Protein AF-A0A2V9TKS1-F1 (afdb_monomer)

Solvent-accessible surface area (backbone atoms only — not comparable to full-atom values): 13344 Å² total; per-residue (Å²): 143,70,70,65,65,57,52,55,52,49,52,54,48,50,51,53,54,46,52,53,52,52,53,50,49,53,52,49,53,52,47,47,39,69,74,68,68,48,88,55,58,59,69,59,54,52,50,53,53,52,50,49,52,51,51,54,52,48,54,57,55,45,60,75,77,49,88,62,62,66,61,51,52,51,52,51,53,54,51,51,49,52,50,49,50,52,51,26,47,59,56,8,45,89,72,22,85,57,64,67,52,55,52,51,51,18,38,51,33,11,64,79,40,61,61,70,49,3,51,52,45,26,51,50,47,44,49,51,50,46,46,51,48,49,38,37,71,73,60,78,39,91,66,57,41,89,70,83,70,54,72,68,56,49,51,50,53,51,53,52,48,46,53,49,29,50,50,42,17,49,53,36,21,50,50,39,50,50,51,55,52,51,54,53,49,52,52,52,51,51,51,52,50,52,51,50,51,53,51,53,51,51,49,55,43,66,38,83,62,60,44,76,42,61,47,100,85,42,24,25,71,45,62,22,59,33,27,28,66,75,68,75,44,55,62,82,77,45,54,68,36,53,58,92,78,114

Structure (mmCIF, N/CA/C/O backbone):
data_AF-A0A2V9TKS1-F1
#
_entry.id   AF-A0A2V9TKS1-F1
#
loop_
_atom_site.group_PDB
_atom_site.id
_atom_site.type_symbol
_atom_site.label_atom_id
_atom_site.label_alt_id
_atom_site.label_comp_id
_atom_site.label_asym_id
_atom_site.label_entity_id
_atom_site.label_seq_id
_atom_site.pdbx_PDB_ins_code
_atom_site.Cartn_x
_atom_site.Cartn_y
_atom_site.Cartn_z
_atom_site.occupancy
_atom_site.B_iso_or_equiv
_atom_site.auth_seq_id
_atom_site.auth_comp_id
_atom_site.auth_asym_id
_atom_site.auth_atom_id
_atom_site.pdbx_PDB_model_num
ATOM 1 N N . MET A 1 1 ? -11.713 -9.437 21.084 1.00 36.88 1 MET A N 1
ATOM 2 C CA . MET A 1 1 ? -12.322 -9.886 19.811 1.00 36.88 1 MET A CA 1
ATOM 3 C C . MET A 1 1 ? -12.782 -8.738 18.882 1.00 36.88 1 MET A C 1
ATOM 5 O O . MET A 1 1 ? -13.725 -8.915 18.132 1.00 36.88 1 MET A O 1
ATOM 9 N N . HIS A 1 2 ? -12.132 -7.558 18.874 1.00 36.22 2 HIS A N 1
ATOM 10 C CA . HIS A 1 2 ? -12.558 -6.398 18.048 1.00 36.22 2 HIS A CA 1
ATOM 11 C C . HIS A 1 2 ? -11.430 -5.733 17.227 1.00 36.22 2 HIS A C 1
ATOM 13 O O . HIS A 1 2 ? -11.683 -4.731 16.572 1.00 36.22 2 HIS A O 1
ATOM 19 N N . SER A 1 3 ? -10.194 -6.262 17.214 1.00 47.53 3 SER A N 1
ATOM 20 C CA . SER A 1 3 ? -9.155 -5.742 16.299 1.00 47.53 3 SER A CA 1
ATOM 21 C C . SER A 1 3 ? -9.319 -6.249 14.859 1.00 47.53 3 SER A C 1
ATOM 23 O O . SER A 1 3 ? -8.863 -5.590 13.934 1.00 47.53 3 SER A O 1
ATOM 25 N N . MET A 1 4 ? -10.034 -7.362 14.653 1.00 41.62 4 MET A N 1
ATOM 26 C CA . MET A 1 4 ? -10.207 -7.981 13.331 1.00 41.62 4 MET A CA 1
ATOM 27 C C . MET A 1 4 ? -11.082 -7.174 12.361 1.00 41.62 4 MET A C 1
ATOM 29 O O . MET A 1 4 ? -10.894 -7.261 11.150 1.00 41.62 4 MET A O 1
ATOM 33 N N . PHE A 1 5 ? -12.027 -6.371 12.868 1.00 42.25 5 PHE A N 1
ATOM 34 C CA . PHE A 1 5 ? -12.915 -5.578 12.010 1.00 42.25 5 PHE A CA 1
ATOM 35 C C . PHE A 1 5 ? -12.160 -4.445 11.296 1.00 42.25 5 PHE A C 1
ATOM 37 O O . PHE A 1 5 ? -12.414 -4.175 10.125 1.00 42.25 5 PHE A O 1
ATOM 44 N N . ASN A 1 6 ? -11.164 -3.848 11.962 1.00 63.91 6 ASN A N 1
ATOM 45 C CA . ASN A 1 6 ? -10.329 -2.813 11.353 1.00 63.91 6 ASN A CA 1
ATOM 46 C C . ASN A 1 6 ? -9.389 -3.390 10.287 1.00 63.91 6 ASN A C 1
ATOM 48 O O . ASN A 1 6 ? -9.239 -2.778 9.236 1.00 63.91 6 ASN A O 1
ATOM 52 N N . GLU A 1 7 ? -8.792 -4.564 10.511 1.00 63.38 7 GLU A N 1
ATOM 53 C CA . GLU A 1 7 ? -7.852 -5.168 9.552 1.00 63.38 7 GLU A CA 1
ATOM 54 C C . GLU A 1 7 ? -8.535 -5.548 8.234 1.00 63.38 7 GLU A C 1
ATOM 56 O O . GLU A 1 7 ? -8.040 -5.191 7.166 1.00 63.38 7 GLU A O 1
ATOM 61 N N . ARG A 1 8 ? -9.718 -6.174 8.280 1.00 67.00 8 ARG A N 1
ATOM 62 C CA . ARG A 1 8 ? -10.479 -6.506 7.061 1.00 67.00 8 ARG A CA 1
ATOM 63 C C . ARG A 1 8 ? -10.929 -5.266 6.291 1.00 67.00 8 ARG A C 1
ATOM 65 O O . ARG A 1 8 ? -10.854 -5.253 5.063 1.00 67.00 8 ARG A O 1
ATOM 72 N N . LEU A 1 9 ? -11.363 -4.217 6.993 1.00 72.44 9 LEU A N 1
ATOM 73 C CA . LEU A 1 9 ? -11.766 -2.960 6.361 1.00 72.44 9 LEU A CA 1
ATOM 74 C C . LEU A 1 9 ? -10.571 -2.260 5.696 1.00 72.44 9 LEU A C 1
ATOM 76 O O . LEU A 1 9 ? -10.692 -1.783 4.568 1.00 72.44 9 LEU A O 1
ATOM 80 N N . TRP A 1 10 ? -9.410 -2.254 6.357 1.00 71.75 10 TRP A N 1
ATOM 81 C CA . TRP A 1 10 ? -8.165 -1.720 5.801 1.00 71.75 10 TRP A CA 1
ATOM 82 C C . TRP A 1 10 ? -7.688 -2.507 4.583 1.00 71.75 10 TRP A C 1
ATOM 84 O O . TRP A 1 10 ? -7.323 -1.899 3.579 1.00 71.75 10 TRP A O 1
ATOM 94 N N . LEU A 1 11 ? -7.741 -3.839 4.629 1.00 71.44 11 LEU A N 1
ATOM 95 C CA . LEU A 1 11 ? -7.401 -4.692 3.489 1.00 71.44 11 LEU A CA 1
ATOM 96 C C . LEU A 1 11 ? -8.349 -4.450 2.308 1.00 71.44 11 LEU A C 1
ATOM 98 O O . LEU A 1 11 ? -7.891 -4.266 1.181 1.00 71.44 11 LEU A O 1
ATOM 102 N N . ALA A 1 12 ? -9.656 -4.344 2.556 1.00 74.31 12 ALA A N 1
ATOM 103 C CA . ALA A 1 12 ? -10.628 -4.009 1.517 1.00 74.31 12 ALA A CA 1
ATOM 104 C C . ALA A 1 12 ? -10.393 -2.606 0.925 1.00 74.31 12 ALA A C 1
ATOM 106 O O . ALA A 1 12 ? -10.513 -2.412 -0.288 1.00 74.31 12 ALA A O 1
ATOM 107 N N . TRP A 1 13 ? -10.033 -1.622 1.755 1.00 80.88 13 TRP A N 1
ATOM 108 C CA . TRP A 1 13 ? -9.699 -0.273 1.292 1.00 80.88 13 TRP A CA 1
ATOM 109 C C . TRP A 1 13 ? -8.416 -0.260 0.453 1.00 80.88 13 TRP A C 1
ATOM 111 O O . TRP A 1 13 ? -8.385 0.352 -0.614 1.00 80.88 13 TRP A O 1
ATOM 121 N N . LEU A 1 14 ? -7.391 -1.007 0.872 1.00 78.50 14 LEU A N 1
ATOM 122 C CA . LEU A 1 14 ? -6.149 -1.185 0.119 1.00 78.50 14 LEU A CA 1
ATOM 123 C C . LEU A 1 14 ? -6.386 -1.824 -1.248 1.00 78.50 14 LEU A C 1
ATOM 125 O O . LEU A 1 14 ? -5.780 -1.391 -2.225 1.00 78.50 14 LEU A O 1
ATOM 129 N N . VAL A 1 15 ? -7.280 -2.808 -1.343 1.00 80.00 15 VAL A N 1
ATOM 130 C CA . VAL A 1 15 ? -7.651 -3.422 -2.627 1.00 80.00 15 VAL A CA 1
ATOM 131 C C . VAL A 1 15 ? -8.314 -2.397 -3.548 1.00 80.00 15 VAL A C 1
ATOM 133 O O . VAL A 1 15 ? -7.945 -2.305 -4.717 1.00 80.00 15 VAL A O 1
ATOM 136 N N . LYS A 1 16 ? -9.234 -1.570 -3.032 1.00 83.62 16 LYS A N 1
ATOM 137 C CA . LYS A 1 16 ? -9.859 -0.491 -3.821 1.00 83.62 16 LYS A CA 1
ATOM 138 C C . LYS A 1 16 ? -8.827 0.525 -4.307 1.00 83.62 16 LYS A C 1
ATOM 140 O O . LYS A 1 16 ? -8.790 0.830 -5.497 1.00 83.62 16 LYS A O 1
ATOM 145 N N . ALA A 1 17 ? -7.971 1.008 -3.407 1.00 83.00 17 ALA A N 1
ATOM 146 C CA . ALA A 1 17 ? -6.899 1.939 -3.747 1.00 83.00 17 ALA A CA 1
ATOM 147 C C . ALA A 1 17 ? -5.951 1.337 -4.796 1.00 83.00 17 ALA A C 1
ATOM 149 O O . ALA A 1 17 ? -5.606 2.001 -5.770 1.00 83.00 17 ALA A O 1
ATOM 150 N N . ARG A 1 18 ? -5.596 0.055 -4.653 1.00 83.94 18 ARG A N 1
ATOM 151 C CA . ARG A 1 18 ? -4.763 -0.677 -5.612 1.00 83.94 18 ARG A CA 1
ATOM 152 C C . ARG A 1 18 ? -5.404 -0.749 -6.987 1.00 83.94 18 ARG A C 1
ATOM 154 O O . ARG A 1 18 ? -4.732 -0.441 -7.959 1.00 83.94 18 ARG A O 1
ATOM 161 N N . ILE A 1 19 ? -6.686 -1.104 -7.078 1.00 86.19 19 ILE A N 1
ATOM 162 C CA . ILE A 1 19 ? -7.389 -1.162 -8.366 1.00 86.19 19 ILE A CA 1
ATOM 163 C C . ILE A 1 19 ? -7.349 0.202 -9.054 1.00 86.19 19 ILE A C 1
ATOM 165 O O . ILE A 1 19 ? -7.024 0.264 -10.233 1.00 86.19 19 ILE A O 1
ATOM 169 N N . ILE A 1 20 ? -7.607 1.287 -8.318 1.00 88.94 20 ILE A N 1
ATOM 170 C CA . ILE A 1 20 ? -7.555 2.651 -8.861 1.00 88.94 20 ILE A CA 1
ATOM 171 C C . ILE A 1 20 ? -6.152 2.977 -9.384 1.00 88.94 20 ILE A C 1
ATOM 173 O O . ILE A 1 20 ? -6.021 3.432 -10.517 1.00 88.94 20 ILE A O 1
ATOM 177 N N . ILE A 1 21 ? -5.111 2.709 -8.589 1.00 87.44 21 ILE A N 1
ATOM 178 C CA . ILE A 1 21 ? -3.718 2.982 -8.967 1.00 87.44 21 ILE A CA 1
ATOM 179 C C . ILE A 1 21 ? -3.319 2.166 -10.196 1.00 87.44 21 ILE A C 1
ATOM 181 O O . ILE A 1 21 ? -2.757 2.731 -11.127 1.00 87.44 21 ILE A O 1
ATOM 185 N N . LEU A 1 22 ? -3.643 0.871 -10.238 1.00 87.25 22 LEU A N 1
ATOM 186 C CA . LEU A 1 22 ? -3.341 0.009 -11.382 1.00 87.25 22 LEU A CA 1
ATOM 187 C C . LEU A 1 22 ? -4.068 0.456 -12.647 1.00 87.25 22 LEU A C 1
ATOM 189 O O . LEU A 1 22 ? -3.456 0.489 -13.711 1.00 87.25 22 LEU A O 1
ATOM 193 N N . THR A 1 23 ? -5.338 0.853 -12.540 1.00 89.06 23 THR A N 1
ATOM 194 C CA . THR A 1 23 ? -6.117 1.317 -13.696 1.00 89.06 23 THR A CA 1
ATOM 195 C C . THR A 1 23 ? -5.555 2.634 -14.216 1.00 89.06 23 THR A C 1
ATOM 197 O O . THR A 1 23 ? -5.412 2.823 -15.423 1.00 89.06 23 THR A O 1
ATOM 200 N N . PHE A 1 24 ? -5.212 3.543 -13.303 1.00 89.81 24 PHE A N 1
ATOM 201 C CA . PHE A 1 24 ? -4.615 4.828 -13.637 1.00 89.81 24 PHE A CA 1
ATOM 202 C C . PHE A 1 24 ? -3.249 4.656 -14.306 1.00 89.81 24 PHE A C 1
ATOM 204 O O . PHE A 1 24 ? -2.989 5.252 -15.348 1.00 89.81 24 PHE A O 1
ATOM 211 N N . LEU A 1 25 ? -2.414 3.782 -13.747 1.00 86.75 25 LEU A N 1
ATOM 212 C CA . LEU A 1 25 ? -1.092 3.450 -14.263 1.00 86.75 25 LEU A CA 1
ATOM 213 C C . LEU A 1 25 ? -1.171 2.798 -15.644 1.00 86.75 25 LEU A C 1
ATOM 215 O O . LEU A 1 25 ? -0.452 3.204 -16.552 1.00 86.75 25 LEU A O 1
ATOM 219 N N . LEU A 1 26 ? -2.092 1.848 -15.830 1.00 88.00 26 LEU A N 1
ATOM 220 C CA . LEU A 1 26 ? -2.377 1.242 -17.129 1.00 88.00 26 LEU A CA 1
ATOM 221 C C . LEU A 1 26 ? -2.777 2.310 -18.156 1.00 88.00 26 LEU A C 1
ATOM 223 O O . LEU A 1 26 ? -2.264 2.308 -19.271 1.00 88.00 26 LEU A O 1
ATOM 227 N N . GLY A 1 27 ? -3.673 3.227 -17.782 1.00 87.81 27 GLY A N 1
ATOM 228 C CA . GLY A 1 27 ? -4.140 4.298 -18.662 1.00 87.81 27 GLY A CA 1
ATOM 229 C C . GLY A 1 27 ? -3.029 5.266 -19.070 1.00 87.81 27 GLY A C 1
ATOM 230 O O . GLY A 1 27 ? -2.876 5.547 -20.259 1.00 87.81 27 GLY A O 1
ATOM 231 N N . ILE A 1 28 ? -2.239 5.745 -18.105 1.00 87.06 28 ILE A N 1
ATOM 232 C CA . ILE A 1 28 ? -1.147 6.694 -18.356 1.00 87.06 28 ILE A CA 1
ATOM 233 C C . ILE A 1 28 ? -0.037 6.067 -19.190 1.00 87.06 28 ILE A C 1
ATOM 235 O O . ILE A 1 28 ? 0.352 6.653 -20.195 1.00 87.06 28 ILE A O 1
ATOM 239 N N . GLU A 1 29 ? 0.450 4.882 -18.827 1.00 84.38 29 GLU A N 1
ATOM 240 C CA . GLU A 1 29 ? 1.551 4.245 -19.558 1.00 84.38 29 GLU A CA 1
ATOM 241 C C . GLU A 1 29 ? 1.141 3.883 -20.987 1.00 84.38 29 GLU A C 1
ATOM 243 O O . GLU A 1 29 ? 1.910 4.082 -21.926 1.00 84.38 29 GLU A O 1
ATOM 248 N N . LEU A 1 30 ? -0.102 3.432 -21.201 1.00 85.06 30 LEU A N 1
ATOM 249 C CA . LEU A 1 30 ? -0.612 3.219 -22.556 1.00 85.06 30 LEU A CA 1
ATOM 250 C C . LEU A 1 30 ? -0.739 4.534 -23.332 1.00 85.06 30 LEU A C 1
ATOM 252 O O . LEU A 1 30 ? -0.434 4.555 -24.524 1.00 85.06 30 LEU A O 1
ATOM 256 N N . ALA A 1 31 ? -1.158 5.627 -22.691 1.00 85.56 31 ALA A N 1
ATOM 257 C CA . ALA A 1 31 ? -1.203 6.937 -23.335 1.00 85.56 31 ALA A CA 1
ATOM 258 C C . ALA A 1 31 ? 0.203 7.414 -23.732 1.00 85.56 31 ALA A C 1
ATOM 260 O O . ALA A 1 31 ? 0.405 7.810 -24.879 1.00 85.56 31 ALA A O 1
ATOM 261 N N . ILE A 1 32 ? 1.187 7.298 -22.835 1.00 82.62 32 ILE A N 1
ATOM 262 C CA . ILE A 1 32 ? 2.592 7.646 -23.099 1.00 82.62 32 ILE A CA 1
ATOM 263 C C . ILE A 1 32 ? 3.160 6.773 -24.223 1.00 82.62 32 ILE A C 1
ATOM 265 O O . ILE A 1 32 ? 3.747 7.296 -25.169 1.00 82.62 32 ILE A O 1
ATOM 269 N N . ALA A 1 33 ? 2.933 5.459 -24.186 1.00 79.62 33 ALA A N 1
ATOM 270 C CA . ALA A 1 33 ? 3.401 4.546 -25.227 1.00 79.62 33 ALA A CA 1
ATOM 271 C C . ALA A 1 33 ? 2.836 4.900 -26.614 1.00 79.62 33 ALA A C 1
ATOM 273 O O . ALA A 1 33 ? 3.531 4.763 -27.621 1.00 79.62 33 ALA A O 1
ATOM 274 N N . ARG A 1 34 ? 1.587 5.385 -26.680 1.00 81.50 34 ARG A N 1
ATOM 275 C CA . ARG A 1 34 ? 0.948 5.827 -27.930 1.00 81.50 34 ARG A CA 1
ATOM 276 C C . ARG A 1 34 ? 1.438 7.197 -28.399 1.00 81.50 34 ARG A C 1
ATOM 278 O O . ARG A 1 34 ? 1.587 7.383 -29.602 1.00 81.50 34 ARG A O 1
ATOM 285 N N . LEU A 1 35 ? 1.657 8.136 -27.479 1.00 80.56 35 LEU A N 1
ATOM 286 C CA . LEU A 1 35 ? 2.026 9.521 -27.791 1.00 80.56 35 LEU A CA 1
ATOM 287 C C . LEU A 1 35 ? 3.518 9.682 -28.113 1.00 80.56 35 LEU A C 1
ATOM 289 O O . LEU A 1 35 ? 3.865 10.470 -28.988 1.00 80.56 35 LEU A O 1
ATOM 293 N N . THR A 1 36 ? 4.389 8.929 -27.441 1.00 71.00 36 THR A N 1
ATOM 294 C CA . THR A 1 36 ? 5.850 9.109 -27.509 1.00 71.00 36 THR A CA 1
ATOM 295 C C . THR A 1 36 ? 6.546 8.064 -28.396 1.00 71.00 36 THR A C 1
ATOM 297 O O . THR A 1 36 ? 7.764 8.089 -28.514 1.00 71.00 36 THR A O 1
ATOM 300 N N . LEU A 1 37 ? 5.807 7.128 -29.020 1.00 65.56 37 LEU A N 1
ATOM 301 C CA . LEU A 1 37 ? 6.368 5.967 -29.746 1.00 65.56 37 LEU A CA 1
ATOM 302 C C . LEU A 1 37 ? 7.463 5.238 -28.934 1.00 65.56 37 LEU A C 1
ATOM 304 O O . LEU A 1 37 ? 8.467 4.771 -29.471 1.00 65.56 37 LEU A O 1
ATOM 308 N N . SER A 1 38 ? 7.273 5.151 -27.616 1.00 64.56 38 SER A N 1
ATOM 309 C CA . SER A 1 38 ? 8.213 4.463 -26.731 1.00 64.56 38 SER A CA 1
ATOM 310 C C . SER A 1 38 ? 8.302 2.975 -27.109 1.00 64.56 38 SER A C 1
ATOM 312 O O . SER A 1 38 ? 7.262 2.374 -27.410 1.00 64.56 38 SER A O 1
ATOM 314 N N . PRO A 1 39 ? 9.493 2.340 -27.063 1.00 67.44 39 PRO A N 1
ATOM 315 C CA . PRO A 1 39 ? 9.680 0.910 -27.321 1.00 67.44 39 PRO A CA 1
ATOM 316 C C . PRO A 1 39 ? 9.139 0.026 -26.179 1.00 67.44 39 PRO A C 1
ATOM 318 O O . PRO A 1 39 ? 9.718 -1.005 -25.840 1.00 67.44 39 PRO A O 1
ATOM 321 N N . LEU A 1 40 ? 8.012 0.412 -25.575 1.00 75.25 40 LEU A N 1
ATOM 322 C CA . LEU A 1 40 ? 7.345 -0.350 -24.535 1.00 75.25 40 LEU A CA 1
ATOM 323 C C . LEU A 1 40 ? 6.788 -1.651 -25.138 1.00 75.25 40 LEU A C 1
ATOM 325 O O . LEU A 1 40 ? 5.950 -1.601 -26.048 1.00 75.25 40 LEU A O 1
ATOM 329 N N . PRO A 1 41 ? 7.147 -2.834 -24.613 1.00 81.69 41 PRO A N 1
ATOM 330 C CA . PRO A 1 41 ? 6.513 -4.079 -25.018 1.00 81.69 41 PRO A CA 1
ATOM 331 C C . PRO A 1 41 ? 5.099 -4.157 -24.415 1.00 81.69 41 PRO A C 1
ATOM 333 O O . PRO A 1 41 ? 4.861 -4.803 -23.392 1.00 81.69 41 PRO A O 1
ATOM 336 N N . VAL A 1 42 ? 4.133 -3.509 -25.080 1.00 82.44 42 VAL A N 1
ATOM 337 C CA . VAL A 1 42 ? 2.738 -3.328 -24.626 1.00 82.44 42 VAL A CA 1
ATOM 338 C C . VAL A 1 42 ? 2.094 -4.642 -24.172 1.00 82.44 42 VAL A C 1
ATOM 340 O O . VAL A 1 42 ? 1.392 -4.676 -23.164 1.00 82.44 42 VAL A O 1
ATOM 343 N N . ARG A 1 43 ? 2.362 -5.751 -24.875 1.00 85.44 43 ARG A N 1
ATOM 344 C CA . ARG A 1 43 ? 1.827 -7.073 -24.513 1.00 85.44 43 ARG A CA 1
ATOM 345 C C . ARG A 1 43 ? 2.347 -7.558 -23.157 1.00 85.44 43 ARG A C 1
ATOM 347 O O . ARG A 1 43 ? 1.554 -8.068 -22.369 1.00 85.44 43 ARG A O 1
ATOM 354 N N . LEU A 1 44 ? 3.645 -7.405 -22.888 1.00 84.94 44 LEU A N 1
ATOM 355 C CA . LEU A 1 44 ? 4.239 -7.788 -21.603 1.00 84.94 44 LEU A CA 1
ATOM 356 C C . LEU A 1 44 ? 3.700 -6.898 -20.487 1.00 84.94 44 LEU A C 1
ATOM 358 O O . LEU A 1 44 ? 3.273 -7.415 -19.462 1.00 84.94 44 LEU A O 1
ATOM 362 N N . PHE A 1 45 ? 3.622 -5.588 -20.723 1.00 86.25 45 PHE A N 1
ATOM 363 C CA . PHE A 1 45 ? 3.079 -4.642 -19.752 1.00 86.25 45 PHE A CA 1
ATOM 364 C C . PHE A 1 45 ? 1.624 -4.961 -19.372 1.00 86.25 45 PHE A C 1
ATOM 366 O O . PHE A 1 45 ? 1.324 -5.138 -18.192 1.00 86.25 45 PHE A O 1
ATOM 373 N N . ILE A 1 46 ? 0.731 -5.130 -20.356 1.00 87.44 46 ILE A N 1
ATOM 374 C CA . ILE A 1 46 ? -0.674 -5.492 -20.101 1.00 87.44 46 ILE A CA 1
ATOM 375 C C . ILE A 1 46 ? -0.763 -6.832 -19.361 1.00 87.44 46 ILE A C 1
ATOM 377 O O . ILE A 1 46 ? -1.537 -6.953 -18.415 1.00 87.44 46 ILE A O 1
ATOM 381 N N . THR A 1 47 ? 0.045 -7.825 -19.748 1.00 88.75 47 THR A N 1
ATOM 382 C CA . THR A 1 47 ? 0.051 -9.138 -19.081 1.00 88.75 47 THR A CA 1
ATOM 383 C C . THR A 1 47 ? 0.485 -9.018 -17.619 1.00 88.75 47 THR A C 1
ATOM 385 O O . THR A 1 47 ? -0.170 -9.592 -16.752 1.00 88.75 47 THR A O 1
ATOM 388 N N . SER A 1 48 ? 1.522 -8.229 -17.322 1.00 87.50 48 SER A N 1
ATOM 389 C CA . SER A 1 48 ? 1.979 -7.969 -15.950 1.00 87.50 48 SER A CA 1
ATOM 390 C C . SER A 1 48 ? 0.909 -7.272 -15.107 1.00 87.50 48 SER A C 1
ATOM 392 O O . SER A 1 48 ? 0.684 -7.666 -13.964 1.00 87.50 48 SER A O 1
ATOM 394 N N . ILE A 1 49 ? 0.197 -6.289 -15.668 1.00 89.12 49 ILE A N 1
ATOM 395 C CA . ILE A 1 49 ? -0.900 -5.601 -14.970 1.00 89.12 49 ILE A CA 1
ATOM 396 C C . ILE A 1 49 ? -2.091 -6.539 -14.730 1.00 89.12 49 ILE A C 1
ATOM 398 O O . ILE A 1 49 ? -2.630 -6.574 -13.624 1.00 89.12 49 ILE A O 1
ATOM 402 N N . LEU A 1 50 ? -2.485 -7.345 -15.721 1.00 90.19 50 LEU A N 1
ATOM 403 C CA . LEU A 1 50 ? -3.546 -8.348 -15.558 1.00 90.19 50 LEU A CA 1
ATOM 404 C C . LEU A 1 50 ? -3.190 -9.383 -14.489 1.00 90.19 50 LEU A C 1
ATOM 406 O O . LEU A 1 50 ? -4.030 -9.739 -13.665 1.00 90.19 50 LEU A O 1
ATOM 410 N N . LEU A 1 51 ? -1.937 -9.830 -14.471 1.00 91.50 51 LEU A N 1
ATOM 411 C CA . LEU A 1 51 ? -1.420 -10.741 -13.458 1.00 91.50 51 LEU A CA 1
ATOM 412 C C . LEU A 1 51 ? -1.417 -10.081 -12.069 1.00 91.50 51 LEU A C 1
ATOM 414 O O . LEU A 1 51 ? -1.767 -10.732 -1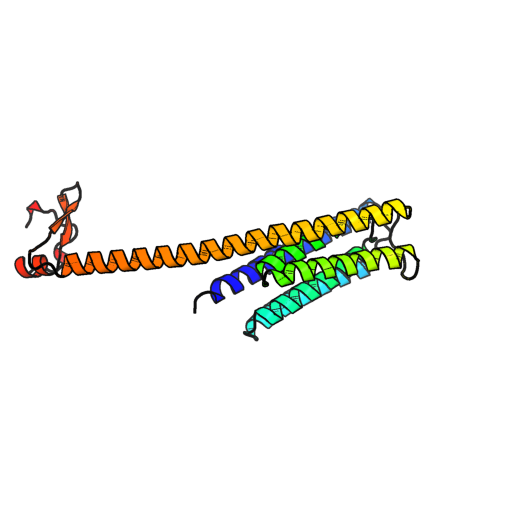1.085 1.00 91.50 51 LEU A O 1
ATOM 418 N N . TRP A 1 52 ? -1.142 -8.778 -11.976 1.00 91.38 52 TRP A N 1
ATOM 419 C CA . TRP A 1 52 ? -1.262 -8.036 -10.720 1.00 91.38 52 TRP A CA 1
ATOM 420 C C . TRP A 1 52 ? -2.710 -7.955 -10.219 1.00 91.38 52 TRP A C 1
ATOM 422 O O . TRP A 1 52 ? -2.961 -8.198 -9.035 1.00 91.38 52 TRP A O 1
ATOM 432 N N . TYR A 1 53 ? -3.683 -7.715 -11.103 1.00 89.19 53 TYR A N 1
ATOM 433 C CA . TYR A 1 53 ? -5.103 -7.813 -10.745 1.00 89.19 53 TYR A CA 1
ATOM 434 C C . TYR A 1 53 ? -5.498 -9.224 -10.305 1.00 89.19 53 TYR A C 1
ATOM 436 O O . TYR A 1 53 ? -6.234 -9.371 -9.328 1.00 89.19 53 TYR A O 1
ATOM 444 N N . ALA A 1 54 ? -4.997 -10.257 -10.987 1.00 89.75 54 ALA A N 1
ATOM 445 C CA . ALA A 1 54 ? -5.269 -11.646 -10.634 1.00 89.75 54 ALA A CA 1
ATOM 446 C C . ALA A 1 54 ? -4.752 -11.978 -9.226 1.00 89.75 54 ALA A C 1
ATOM 448 O O . ALA A 1 54 ? -5.498 -12.539 -8.425 1.00 89.75 54 ALA A O 1
ATOM 449 N N . PHE A 1 55 ? -3.528 -11.560 -8.882 1.00 89.75 55 PHE A N 1
ATOM 450 C CA . PHE A 1 55 ? -3.004 -11.711 -7.522 1.00 89.75 55 PHE A CA 1
ATOM 451 C C . PHE A 1 55 ? -3.807 -10.909 -6.497 1.00 89.75 55 PHE A C 1
ATOM 453 O O . PHE A 1 55 ? -4.109 -11.426 -5.423 1.00 89.75 55 PHE A O 1
ATOM 460 N N . ALA A 1 56 ? -4.208 -9.677 -6.819 1.00 86.25 56 ALA A N 1
ATOM 461 C CA . ALA A 1 56 ? -5.045 -8.880 -5.926 1.00 86.25 56 ALA A CA 1
ATOM 462 C C . ALA A 1 56 ? -6.383 -9.580 -5.623 1.00 86.25 56 ALA A C 1
ATOM 464 O O . ALA A 1 56 ? -6.784 -9.657 -4.461 1.00 86.25 56 ALA A O 1
ATOM 465 N N . LEU A 1 57 ? -7.042 -10.141 -6.643 1.00 86.56 57 LEU A N 1
ATOM 466 C CA . LEU A 1 57 ? -8.273 -10.913 -6.471 1.00 86.56 57 LEU A CA 1
ATOM 467 C C . LEU A 1 57 ? -8.024 -12.204 -5.679 1.00 86.56 57 LEU A C 1
ATOM 469 O O . LEU A 1 57 ? -8.797 -12.528 -4.780 1.00 86.56 57 LEU A O 1
ATOM 473 N N . PHE A 1 58 ? -6.929 -12.907 -5.968 1.00 87.88 58 PHE A N 1
ATOM 474 C CA . PHE A 1 58 ? -6.532 -14.111 -5.244 1.00 87.88 58 PHE A CA 1
ATOM 475 C C . PHE A 1 58 ? -6.384 -13.850 -3.740 1.00 87.88 58 PHE A C 1
ATOM 477 O O . PHE A 1 58 ? -6.946 -14.600 -2.946 1.00 87.88 58 PHE A O 1
ATOM 484 N N . TYR A 1 59 ? -5.722 -12.762 -3.330 1.00 83.44 59 TYR A N 1
ATOM 485 C CA . TYR A 1 59 ? -5.592 -12.412 -1.909 1.00 83.44 59 TYR A CA 1
ATOM 486 C C . TYR A 1 59 ? -6.931 -12.059 -1.248 1.00 83.44 59 TYR A C 1
ATOM 488 O O . TYR A 1 59 ? -7.143 -12.404 -0.087 1.00 83.44 59 TYR A O 1
ATOM 496 N N . VAL A 1 60 ? -7.864 -11.433 -1.975 1.00 82.25 60 VAL A N 1
ATOM 497 C CA . VAL A 1 60 ? -9.227 -11.175 -1.468 1.00 82.25 60 VAL A CA 1
ATOM 498 C C . VAL A 1 60 ? -9.983 -12.474 -1.219 1.00 82.25 60 VAL A C 1
ATOM 500 O O . VAL A 1 60 ? -10.634 -12.624 -0.188 1.00 82.25 60 VAL A O 1
ATOM 503 N N . VAL A 1 61 ? -9.887 -13.426 -2.146 1.00 84.25 61 VAL A N 1
ATOM 504 C CA . VAL A 1 61 ? -10.498 -14.747 -1.978 1.00 84.25 61 VAL A CA 1
ATOM 505 C C . VAL A 1 61 ? -9.831 -15.486 -0.817 1.00 84.25 61 VAL A C 1
ATOM 507 O O . VAL A 1 61 ? -10.524 -16.042 0.030 1.00 84.25 61 VAL A O 1
ATOM 510 N N . LEU A 1 62 ? -8.501 -15.426 -0.715 1.00 82.69 62 LEU A N 1
ATOM 511 C CA . LEU A 1 62 ? -7.733 -16.069 0.353 1.00 82.69 62 LEU A CA 1
ATOM 512 C C . LEU A 1 62 ? -8.122 -15.557 1.750 1.00 82.69 62 LEU A C 1
ATOM 514 O O . LEU A 1 62 ? -8.227 -16.359 2.679 1.00 82.69 62 LEU A O 1
ATOM 518 N N . LEU A 1 63 ? -8.431 -14.260 1.884 1.00 76.50 63 LEU A N 1
ATOM 519 C CA . LEU A 1 63 ? -8.962 -13.663 3.119 1.00 76.50 63 LEU A CA 1
ATOM 520 C C . LEU A 1 63 ? -10.292 -14.283 3.570 1.00 76.50 63 LEU A C 1
ATOM 522 O O . LEU A 1 63 ? -10.616 -14.244 4.758 1.00 76.50 63 LEU A O 1
ATOM 526 N N . SER A 1 64 ? -11.069 -14.849 2.643 1.00 79.25 64 SER A N 1
ATOM 527 C CA . SER A 1 64 ? -12.320 -15.537 2.967 1.00 79.25 64 SER A CA 1
ATOM 528 C C . SER A 1 64 ? -12.103 -16.951 3.510 1.00 79.25 64 SER A C 1
ATOM 530 O O . SER A 1 64 ? -13.010 -17.482 4.147 1.00 79.25 64 SER A O 1
ATOM 532 N N . PHE A 1 65 ? -10.942 -17.565 3.258 1.00 78.62 65 PHE A N 1
ATOM 533 C CA . PHE A 1 65 ? -10.674 -18.969 3.595 1.00 78.62 65 PHE A CA 1
ATOM 534 C C . PHE A 1 65 ? -9.654 -19.158 4.719 1.00 78.62 65 PHE A C 1
ATOM 536 O O . PHE A 1 65 ? -9.615 -20.231 5.316 1.00 78.62 65 PHE A O 1
ATOM 543 N N . TRP A 1 66 ? -8.824 -18.157 5.018 1.00 76.81 66 TRP A N 1
ATOM 544 C CA . TRP A 1 66 ? -7.705 -18.318 5.945 1.00 76.81 66 TRP A CA 1
ATOM 545 C C . TRP A 1 66 ? -7.648 -17.172 6.966 1.00 76.81 66 TRP A C 1
ATOM 547 O O . TRP A 1 66 ? -7.657 -15.997 6.608 1.00 76.81 66 TRP A O 1
ATOM 557 N N . GLU A 1 67 ? -7.591 -17.519 8.257 1.00 74.12 67 GLU A N 1
ATOM 558 C CA . GLU A 1 67 ? -7.632 -16.562 9.375 1.00 74.12 67 GLU A CA 1
ATOM 559 C C . GLU A 1 67 ? -6.267 -15.967 9.781 1.00 74.12 67 GLU A C 1
ATOM 561 O O . GLU A 1 67 ? -6.215 -15.047 10.599 1.00 74.12 67 GLU A O 1
ATOM 566 N N . GLU A 1 68 ? -5.148 -16.434 9.216 1.00 80.31 68 GLU A N 1
ATOM 567 C CA . GLU A 1 68 ? -3.809 -15.939 9.570 1.00 80.31 68 GLU A CA 1
ATOM 568 C C . GLU A 1 68 ? -3.442 -14.685 8.754 1.00 80.31 68 GLU A C 1
ATOM 570 O O . GLU A 1 68 ? -2.741 -14.733 7.738 1.00 80.31 68 GLU A O 1
ATOM 575 N N . HIS A 1 69 ? -3.915 -13.528 9.218 1.00 77.06 69 HIS A N 1
ATOM 576 C CA . HIS A 1 69 ? -3.793 -12.241 8.519 1.00 77.06 69 HIS A CA 1
ATOM 577 C C . HIS A 1 69 ? -2.334 -11.755 8.385 1.00 77.06 69 HIS A C 1
ATOM 579 O O . HIS A 1 69 ? -2.007 -11.009 7.457 1.00 77.06 69 HIS A O 1
ATOM 585 N N . ARG A 1 70 ? -1.427 -12.191 9.276 1.00 80.44 70 ARG A N 1
ATOM 586 C CA . ARG A 1 70 ? -0.005 -11.798 9.245 1.00 80.44 70 ARG A CA 1
ATOM 587 C C . ARG A 1 70 ? 0.737 -12.381 8.049 1.00 80.44 70 ARG A C 1
ATOM 589 O O . ARG A 1 70 ? 1.427 -11.645 7.346 1.00 80.44 70 ARG A O 1
ATOM 596 N N . ILE A 1 71 ? 0.590 -13.686 7.814 1.00 83.56 71 ILE A N 1
ATOM 597 C CA . ILE A 1 71 ? 1.264 -14.376 6.704 1.00 83.56 71 ILE A CA 1
ATOM 598 C C . ILE A 1 71 ? 0.710 -13.877 5.367 1.00 83.56 71 ILE A C 1
ATOM 600 O O . ILE A 1 71 ? 1.475 -13.634 4.438 1.00 83.56 71 ILE A O 1
ATOM 604 N N . GLN A 1 72 ? -0.601 -13.643 5.285 1.00 83.25 72 GLN A N 1
ATOM 605 C CA . GLN A 1 72 ? -1.225 -13.089 4.082 1.00 83.25 72 GLN A CA 1
ATOM 606 C C . GLN A 1 72 ? -0.711 -11.687 3.757 1.00 83.25 72 GLN A C 1
ATOM 608 O O . GLN A 1 72 ? -0.320 -11.436 2.622 1.00 83.25 72 GLN A O 1
ATOM 613 N N . SER A 1 73 ? -0.641 -10.803 4.758 1.00 85.25 73 SER A N 1
ATOM 614 C CA . SER A 1 73 ? -0.102 -9.449 4.579 1.00 85.25 73 SER A CA 1
ATOM 615 C C . SER A 1 73 ? 1.361 -9.476 4.127 1.00 85.25 73 SER A C 1
ATOM 617 O O . SER A 1 73 ? 1.756 -8.690 3.269 1.00 85.25 73 SER A O 1
ATOM 619 N N . LEU A 1 74 ? 2.161 -10.403 4.667 1.00 88.69 74 LEU A N 1
ATOM 620 C CA . LEU A 1 74 ? 3.551 -10.597 4.254 1.00 88.69 74 LEU A CA 1
ATOM 621 C C . LEU A 1 74 ? 3.655 -11.047 2.792 1.00 88.69 74 LEU A C 1
ATOM 623 O O . LEU A 1 74 ? 4.380 -10.429 2.014 1.00 88.69 74 LEU A O 1
ATOM 627 N N . LEU A 1 75 ? 2.929 -12.104 2.419 1.00 88.62 75 LEU A N 1
ATOM 628 C CA . LEU A 1 75 ? 2.915 -12.617 1.048 1.00 88.62 75 LEU A CA 1
ATOM 629 C C . LEU A 1 75 ? 2.455 -11.539 0.066 1.00 88.62 75 LEU A C 1
ATOM 631 O O . LEU A 1 75 ? 3.087 -11.353 -0.967 1.00 88.62 75 LEU A O 1
ATOM 635 N N . GLN A 1 76 ? 1.414 -10.787 0.423 1.00 88.62 76 GLN A N 1
ATOM 636 C CA . GLN A 1 76 ? 0.897 -9.694 -0.390 1.00 88.62 76 GLN A CA 1
ATOM 637 C C . GLN A 1 76 ? 1.967 -8.624 -0.648 1.00 88.62 76 GLN A C 1
ATOM 639 O O . GLN A 1 76 ? 2.206 -8.284 -1.803 1.00 88.62 76 GLN A O 1
ATOM 644 N N . VAL A 1 77 ? 2.659 -8.143 0.393 1.00 91.56 77 VAL A N 1
ATOM 645 C CA . VAL A 1 77 ? 3.729 -7.137 0.251 1.00 91.56 77 VAL A CA 1
ATOM 646 C C . VAL A 1 77 ? 4.880 -7.652 -0.617 1.00 91.56 77 VAL A C 1
ATOM 648 O O . VAL A 1 77 ? 5.372 -6.912 -1.467 1.00 91.56 77 VAL A O 1
ATOM 651 N N . LEU A 1 78 ? 5.303 -8.908 -0.437 1.00 92.31 78 LEU A N 1
ATOM 652 C CA . LEU A 1 78 ? 6.385 -9.500 -1.233 1.00 92.31 78 LEU A CA 1
ATOM 653 C C . LEU A 1 78 ? 6.000 -9.652 -2.709 1.00 92.31 78 LEU A C 1
ATOM 655 O O . LEU A 1 78 ? 6.791 -9.312 -3.589 1.00 92.31 78 LEU A O 1
ATOM 659 N N . THR A 1 79 ? 4.783 -10.122 -2.984 1.00 91.38 79 THR A N 1
ATOM 660 C CA . THR A 1 79 ? 4.272 -10.247 -4.351 1.00 91.38 79 THR A CA 1
ATOM 661 C C . THR A 1 79 ? 4.112 -8.881 -5.008 1.00 91.38 79 THR A C 1
ATOM 663 O O . THR A 1 79 ? 4.523 -8.717 -6.153 1.00 91.38 79 THR A O 1
ATOM 666 N N . ASP A 1 80 ? 3.604 -7.875 -4.295 1.00 91.19 80 ASP A N 1
ATOM 667 C CA . ASP A 1 80 ? 3.519 -6.511 -4.827 1.00 91.19 80 ASP A CA 1
ATOM 668 C C . ASP A 1 80 ? 4.888 -5.936 -5.161 1.00 91.19 80 ASP A C 1
ATOM 670 O O . ASP A 1 80 ? 5.042 -5.281 -6.190 1.00 91.19 80 ASP A O 1
ATOM 674 N N . LEU A 1 81 ? 5.886 -6.202 -4.317 1.00 93.44 81 LEU A N 1
ATOM 675 C CA . LEU A 1 81 ? 7.248 -5.748 -4.548 1.00 93.44 81 LEU A CA 1
ATOM 676 C C . LEU A 1 81 ? 7.812 -6.363 -5.832 1.00 93.44 81 LEU A C 1
ATOM 678 O O . LEU A 1 81 ? 8.303 -5.632 -6.686 1.00 93.44 81 LEU A O 1
ATOM 682 N N . ALA A 1 82 ? 7.649 -7.676 -6.015 1.00 93.25 82 ALA A N 1
ATOM 683 C CA . ALA A 1 82 ? 8.071 -8.370 -7.229 1.00 93.25 82 ALA A CA 1
ATOM 684 C C . ALA A 1 82 ? 7.354 -7.849 -8.489 1.00 93.25 82 ALA A C 1
ATOM 686 O O . ALA A 1 82 ? 7.980 -7.680 -9.536 1.00 93.25 82 ALA A O 1
ATOM 687 N N . LEU A 1 83 ? 6.053 -7.563 -8.394 1.00 91.50 83 LEU A N 1
ATOM 688 C CA . LEU A 1 83 ? 5.262 -7.048 -9.515 1.00 91.50 83 LEU A CA 1
ATOM 689 C C . LEU A 1 83 ? 5.637 -5.615 -9.878 1.00 91.50 83 LEU A C 1
ATOM 691 O O . LEU A 1 83 ? 5.764 -5.308 -11.063 1.00 91.50 83 LEU A O 1
ATOM 695 N N . VAL A 1 84 ? 5.884 -4.760 -8.884 1.00 92.44 84 VAL A N 1
ATOM 696 C CA . VAL A 1 84 ? 6.425 -3.417 -9.120 1.00 92.44 84 VAL A CA 1
ATOM 697 C C . VAL A 1 84 ? 7.791 -3.500 -9.779 1.00 92.44 84 VAL A C 1
ATOM 699 O O . VAL A 1 84 ? 8.012 -2.811 -10.769 1.00 92.44 84 VAL A O 1
ATOM 702 N N . THR A 1 85 ? 8.682 -4.373 -9.307 1.00 91.69 85 THR A N 1
ATOM 703 C CA . THR A 1 85 ? 9.992 -4.578 -9.936 1.00 91.69 85 THR A CA 1
ATOM 704 C C . THR A 1 85 ? 9.863 -5.009 -11.394 1.00 91.69 85 THR A C 1
ATOM 706 O O . THR A 1 85 ? 10.528 -4.438 -12.257 1.00 91.69 85 THR A O 1
ATOM 709 N N . LEU A 1 86 ? 8.967 -5.955 -11.690 1.00 89.88 86 LEU A N 1
ATOM 710 C CA . LEU A 1 86 ? 8.706 -6.416 -13.052 1.00 89.88 86 LEU A CA 1
ATOM 711 C C . LEU A 1 86 ? 8.188 -5.284 -13.950 1.00 89.88 86 LEU A C 1
ATOM 713 O O . LEU A 1 86 ? 8.659 -5.115 -15.074 1.00 89.88 86 LEU A O 1
ATOM 717 N N . VAL A 1 87 ? 7.232 -4.497 -13.460 1.00 88.31 87 VAL A N 1
ATOM 718 C CA . VAL A 1 87 ? 6.644 -3.384 -14.211 1.00 88.31 87 VAL A CA 1
ATOM 719 C C . VAL A 1 87 ? 7.660 -2.255 -14.425 1.00 88.31 87 VAL A C 1
ATOM 721 O O . VAL A 1 87 ? 7.766 -1.745 -15.539 1.00 88.31 87 VAL A O 1
ATOM 724 N N . VAL A 1 88 ? 8.449 -1.899 -13.409 1.00 87.88 88 VAL A N 1
ATOM 725 C CA . VAL A 1 88 ? 9.529 -0.900 -13.514 1.00 87.88 88 VAL A CA 1
ATOM 726 C C . VAL A 1 88 ? 10.586 -1.343 -14.524 1.00 87.88 88 VAL A C 1
ATOM 728 O O . VAL A 1 88 ? 11.005 -0.548 -15.359 1.00 87.88 88 VAL A O 1
ATOM 731 N N . TYR A 1 89 ? 10.969 -2.621 -14.517 1.00 86.31 89 TYR A N 1
ATOM 732 C CA . TYR A 1 89 ? 11.891 -3.170 -15.511 1.00 86.31 89 TYR A CA 1
ATOM 733 C C . TYR A 1 89 ? 11.334 -3.053 -16.944 1.00 86.31 89 TYR A C 1
ATOM 735 O O . TYR A 1 89 ? 12.011 -2.538 -17.833 1.00 86.31 89 TYR A O 1
ATOM 743 N N . ILE A 1 90 ? 10.077 -3.460 -17.163 1.00 83.50 90 ILE A N 1
ATOM 744 C CA . ILE A 1 90 ? 9.426 -3.417 -18.485 1.00 83.50 90 ILE A CA 1
ATOM 745 C C . ILE A 1 90 ? 9.253 -1.980 -19.007 1.00 83.50 90 ILE A C 1
ATOM 747 O O . ILE A 1 90 ? 9.283 -1.755 -20.214 1.00 83.50 90 ILE A O 1
ATOM 751 N N . THR A 1 91 ? 9.066 -1.013 -18.109 1.00 80.31 91 THR A N 1
ATOM 752 C CA . THR A 1 91 ? 8.855 0.408 -18.443 1.00 80.31 91 THR A CA 1
ATOM 753 C C . THR A 1 91 ? 10.152 1.204 -18.608 1.00 80.31 91 THR A C 1
ATOM 755 O O . THR A 1 91 ? 10.101 2.422 -18.742 1.00 80.31 91 THR A O 1
ATOM 758 N N . GLY A 1 92 ? 11.313 0.541 -18.634 1.00 75.00 92 GLY A N 1
ATOM 759 C CA . GLY A 1 92 ? 12.594 1.201 -18.908 1.00 75.00 92 GLY A CA 1
ATOM 760 C C . GLY A 1 92 ? 13.390 1.605 -17.667 1.00 75.00 92 GLY A C 1
ATOM 761 O O . GLY A 1 92 ? 14.226 2.498 -17.745 1.00 75.00 92 GLY A O 1
ATOM 762 N N . GLY A 1 93 ? 13.156 0.960 -16.518 1.00 80.62 93 GLY A N 1
ATOM 763 C CA . GLY A 1 93 ? 14.043 1.001 -15.351 1.00 80.62 93 GLY A CA 1
ATOM 764 C C . GLY A 1 93 ? 14.317 2.410 -14.817 1.00 80.62 93 GLY A C 1
ATOM 765 O O . GLY A 1 93 ? 13.519 2.944 -14.052 1.00 80.62 93 GLY A O 1
ATOM 766 N N . VAL A 1 94 ? 15.455 2.993 -15.208 1.00 70.62 94 VAL A N 1
ATOM 767 C CA . VAL A 1 94 ? 15.891 4.346 -14.805 1.00 70.62 94 VAL A CA 1
ATOM 768 C C . VAL A 1 94 ? 15.006 5.460 -15.363 1.00 70.62 94 VAL A C 1
ATOM 770 O O . VAL A 1 94 ? 14.831 6.475 -14.693 1.00 70.62 94 VAL A O 1
ATOM 773 N N . ASP A 1 95 ? 14.422 5.256 -16.544 1.00 71.31 95 ASP A N 1
ATOM 774 C CA . ASP A 1 95 ? 13.495 6.204 -17.177 1.00 71.31 95 ASP A CA 1
ATOM 775 C C . ASP A 1 95 ? 12.049 6.000 -16.683 1.00 71.31 95 ASP A C 1
ATOM 777 O O . ASP A 1 95 ? 11.148 6.783 -16.997 1.00 71.31 95 ASP A O 1
ATOM 781 N N . SER A 1 96 ? 11.809 4.943 -15.896 1.00 78.31 96 SER A N 1
ATOM 782 C CA . SER A 1 96 ? 10.472 4.586 -15.443 1.00 78.31 96 SER A CA 1
ATOM 783 C C . SER A 1 96 ? 9.949 5.597 -14.431 1.00 78.31 96 SER A C 1
ATOM 785 O O . SER A 1 96 ? 10.440 5.725 -13.304 1.00 78.31 96 SER A O 1
ATOM 787 N N . SER A 1 97 ? 8.839 6.237 -14.789 1.00 77.62 97 SER A N 1
ATOM 788 C CA . SER A 1 97 ? 8.084 7.077 -13.860 1.00 77.62 97 SER A CA 1
ATOM 789 C C . SER A 1 97 ? 7.425 6.267 -12.741 1.00 77.62 97 SER A C 1
ATOM 791 O O . SER A 1 97 ? 6.883 6.866 -11.825 1.00 77.62 97 SER A O 1
ATOM 793 N N . LEU A 1 98 ? 7.475 4.927 -12.764 1.00 83.69 98 LEU A N 1
ATOM 794 C CA . LEU A 1 98 ? 6.773 4.047 -11.821 1.00 83.69 98 LEU A CA 1
ATOM 795 C C . LEU A 1 98 ? 7.571 3.711 -10.557 1.00 83.69 98 LEU A C 1
ATOM 797 O O . LEU A 1 98 ? 7.061 3.040 -9.658 1.00 83.69 98 LEU A O 1
ATOM 801 N N . ASN A 1 99 ? 8.795 4.227 -10.433 1.00 86.12 99 ASN A N 1
ATOM 802 C CA . ASN A 1 99 ? 9.623 4.054 -9.240 1.00 86.12 99 ASN A CA 1
ATOM 803 C C . ASN A 1 99 ? 8.936 4.549 -7.938 1.00 86.12 99 ASN A C 1
ATOM 805 O O . ASN A 1 99 ? 9.208 4.035 -6.852 1.00 86.12 99 ASN A O 1
ATOM 809 N N . PHE A 1 100 ? 7.970 5.479 -8.019 1.00 87.81 100 PHE A N 1
ATOM 810 C CA . PHE A 1 100 ? 7.210 5.949 -6.844 1.00 87.81 100 PHE A CA 1
ATOM 811 C C . PHE A 1 100 ? 6.369 4.855 -6.157 1.00 87.81 100 PHE A C 1
ATOM 813 O O . PHE A 1 100 ? 5.946 5.034 -5.010 1.00 87.81 100 PHE A O 1
ATOM 820 N N . LEU A 1 101 ? 6.124 3.720 -6.821 1.00 90.94 101 LEU A N 1
ATOM 821 C CA . LEU A 1 101 ? 5.360 2.609 -6.251 1.00 90.94 101 LEU A CA 1
ATOM 822 C C . LEU A 1 101 ? 6.112 1.892 -5.122 1.00 90.94 101 LEU A C 1
ATOM 824 O O . LEU A 1 101 ? 5.469 1.382 -4.204 1.00 90.94 101 LEU A O 1
ATOM 828 N N . TYR A 1 102 ? 7.450 1.889 -5.135 1.00 91.88 102 TYR A N 1
ATOM 829 C CA . TYR A 1 102 ? 8.253 1.285 -4.066 1.00 91.88 102 TYR A CA 1
ATOM 830 C C . TYR A 1 102 ? 7.998 1.955 -2.700 1.00 91.88 102 TYR A C 1
ATOM 832 O O . TYR A 1 102 ? 7.604 1.251 -1.765 1.00 91.88 102 TYR A O 1
ATOM 840 N N . PRO A 1 103 ? 8.111 3.296 -2.556 1.00 93.12 103 PRO A N 1
ATOM 841 C CA . PRO A 1 103 ? 7.684 4.008 -1.352 1.00 93.12 103 PRO A CA 1
ATOM 842 C C . PRO A 1 103 ? 6.255 3.689 -0.913 1.00 93.12 103 PRO A C 1
ATOM 844 O O . PRO A 1 103 ? 6.006 3.524 0.282 1.00 93.12 103 PRO A O 1
ATOM 847 N N . LEU A 1 104 ? 5.315 3.564 -1.854 1.00 92.56 104 LEU A N 1
ATOM 848 C CA . LEU A 1 104 ? 3.928 3.250 -1.526 1.00 92.56 104 LEU A CA 1
ATOM 849 C C . LEU A 1 104 ? 3.797 1.858 -0.888 1.00 92.56 104 LEU A C 1
ATOM 851 O O . LEU A 1 104 ? 3.122 1.719 0.132 1.00 92.56 104 LEU A O 1
ATOM 855 N N . ILE A 1 105 ? 4.487 0.846 -1.422 1.00 92.94 105 ILE A N 1
ATOM 856 C CA . ILE A 1 105 ? 4.519 -0.502 -0.829 1.00 92.94 105 ILE A CA 1
ATOM 857 C C . ILE A 1 105 ? 5.152 -0.471 0.570 1.00 92.94 105 ILE A C 1
ATOM 859 O O . ILE A 1 105 ? 4.648 -1.121 1.487 1.00 92.94 105 ILE A O 1
ATOM 863 N N . ILE A 1 106 ? 6.205 0.324 0.777 1.00 93.75 106 ILE A N 1
ATOM 864 C CA . ILE A 1 106 ? 6.840 0.497 2.097 1.00 93.75 106 ILE A CA 1
ATOM 865 C C . ILE A 1 106 ? 5.854 1.112 3.109 1.00 93.75 106 ILE A C 1
ATOM 867 O O . ILE A 1 106 ? 5.793 0.678 4.267 1.00 93.75 106 ILE A O 1
ATOM 871 N N . ILE A 1 107 ? 5.043 2.087 2.684 1.00 92.00 107 ILE A N 1
ATOM 872 C CA . ILE A 1 107 ? 3.976 2.668 3.515 1.00 92.00 107 ILE A CA 1
ATOM 873 C C . ILE A 1 107 ? 2.936 1.599 3.865 1.00 92.00 107 ILE A C 1
ATOM 875 O O . ILE A 1 107 ? 2.592 1.446 5.038 1.00 92.00 107 ILE A O 1
ATOM 879 N N . VAL A 1 108 ? 2.478 0.819 2.882 1.00 90.12 108 VAL A N 1
ATOM 880 C CA . VAL A 1 108 ? 1.506 -0.267 3.099 1.00 90.12 108 VAL A CA 1
ATOM 881 C C . VAL A 1 108 ? 2.050 -1.312 4.078 1.00 90.12 108 VAL A C 1
ATOM 883 O O . VAL A 1 108 ? 1.353 -1.685 5.022 1.00 90.12 108 VAL A O 1
ATOM 886 N N . SER A 1 109 ? 3.315 -1.714 3.929 1.00 92.00 109 SER A N 1
ATOM 887 C CA . SER A 1 109 ? 4.001 -2.619 4.860 1.00 92.00 109 SER A CA 1
ATOM 888 C C . SER A 1 109 ? 4.046 -2.047 6.281 1.00 92.00 109 SER A C 1
ATOM 890 O O . SER A 1 109 ? 3.757 -2.748 7.245 1.00 92.00 109 SER A O 1
ATOM 892 N N . SER A 1 110 ? 4.292 -0.742 6.431 1.00 90.50 110 SER A N 1
ATOM 893 C CA . SER A 1 110 ? 4.297 -0.071 7.743 1.00 90.50 110 SER A CA 1
ATOM 894 C C . SER A 1 110 ? 2.933 -0.089 8.445 1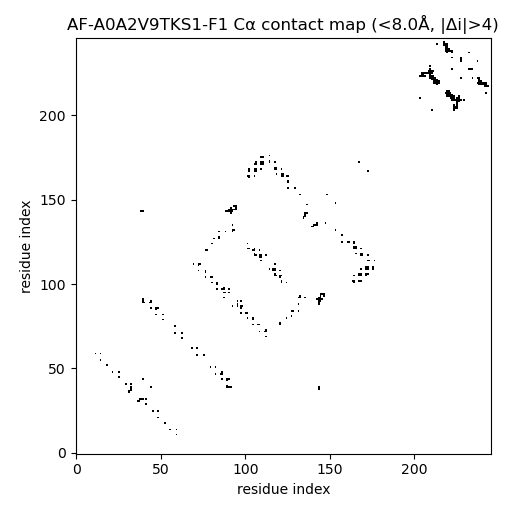.00 90.50 110 SER A C 1
ATOM 896 O O . SER A 1 110 ? 2.875 -0.117 9.678 1.00 90.50 110 SER A O 1
ATOM 898 N N . ILE A 1 111 ? 1.841 -0.058 7.675 1.00 87.25 111 ILE A N 1
ATOM 899 C CA . ILE A 1 111 ? 0.465 -0.105 8.189 1.00 87.25 111 ILE A CA 1
ATOM 900 C C . ILE A 1 111 ? 0.097 -1.542 8.577 1.00 87.25 111 ILE A C 1
ATOM 902 O O . ILE A 1 111 ? -0.333 -1.779 9.708 1.00 87.25 111 ILE A O 1
ATOM 906 N N . LEU A 1 112 ? 0.302 -2.494 7.662 1.00 84.75 112 LEU A N 1
ATOM 907 C CA . LEU A 1 112 ? -0.147 -3.882 7.811 1.00 84.75 112 LEU A CA 1
ATOM 908 C C . LEU A 1 112 ? 0.740 -4.722 8.737 1.00 84.75 112 LEU A C 1
ATOM 910 O O . LEU A 1 112 ? 0.243 -5.602 9.437 1.00 84.75 112 LEU A O 1
ATOM 914 N N . LEU A 1 113 ? 2.048 -4.469 8.753 1.00 85.62 113 LEU A N 1
ATOM 915 C CA . LEU A 1 113 ? 3.027 -5.299 9.449 1.00 85.62 113 LEU A CA 1
ATOM 916 C C . LEU A 1 113 ? 3.650 -4.563 10.653 1.00 85.62 113 LEU A C 1
ATOM 918 O O . LEU A 1 113 ? 3.522 -3.340 10.807 1.00 85.62 113 LEU A O 1
ATOM 922 N N . PRO A 1 114 ? 4.314 -5.302 11.564 1.00 85.00 114 PRO A N 1
ATOM 923 C CA . PRO A 1 114 ? 5.127 -4.707 12.619 1.00 85.00 114 PRO A CA 1
ATOM 924 C C . PRO A 1 114 ? 6.231 -3.799 12.062 1.00 85.00 114 PRO A C 1
ATOM 926 O O . PRO A 1 114 ? 6.747 -4.027 10.972 1.00 85.00 114 PRO A O 1
ATOM 929 N N . ARG A 1 115 ? 6.665 -2.814 12.857 1.00 83.00 115 ARG A N 1
ATOM 930 C CA . ARG A 1 115 ? 7.643 -1.785 12.452 1.00 83.00 115 ARG A CA 1
ATOM 931 C C . ARG A 1 115 ? 8.963 -2.339 11.888 1.00 83.00 115 ARG A C 1
ATOM 933 O O . ARG A 1 115 ? 9.590 -1.676 11.078 1.00 83.00 115 ARG A O 1
ATOM 940 N N . SER A 1 116 ? 9.399 -3.530 12.291 1.00 86.75 116 SER A N 1
ATOM 941 C CA . SER A 1 116 ? 10.604 -4.166 11.734 1.00 86.75 116 SER A CA 1
ATOM 942 C C . SER A 1 116 ? 10.466 -4.506 10.245 1.00 86.75 116 SER A C 1
ATOM 944 O O . SER A 1 116 ? 11.434 -4.397 9.494 1.00 86.75 116 SER A O 1
ATOM 946 N N . TRP A 1 117 ? 9.261 -4.865 9.798 1.00 89.44 117 TRP A N 1
ATOM 947 C CA . TRP A 1 117 ? 9.005 -5.276 8.419 1.00 89.44 117 TRP A CA 1
ATOM 948 C C . TRP A 1 117 ? 9.019 -4.114 7.431 1.00 89.44 117 TRP A C 1
ATOM 950 O O . TRP A 1 117 ? 9.330 -4.343 6.266 1.00 89.44 117 TRP A O 1
ATOM 960 N N . SER A 1 118 ? 8.765 -2.873 7.863 1.00 90.88 118 SER A N 1
ATOM 961 C CA . SER A 1 118 ? 8.875 -1.716 6.965 1.00 90.88 118 SER A CA 1
ATOM 962 C C . SER A 1 118 ? 10.321 -1.472 6.535 1.00 90.88 118 SER A C 1
ATOM 964 O O . SER A 1 118 ? 10.574 -1.250 5.353 1.00 90.88 118 SER A O 1
ATOM 966 N N . TYR A 1 119 ? 11.279 -1.602 7.459 1.00 93.06 119 TYR A N 1
ATOM 967 C CA . TYR A 1 119 ? 12.708 -1.520 7.140 1.00 93.06 119 TYR A CA 1
ATOM 968 C C . TYR A 1 119 ? 13.163 -2.681 6.259 1.00 93.06 119 TYR A C 1
ATOM 970 O O . TYR A 1 119 ? 13.900 -2.458 5.304 1.00 93.06 119 TYR A O 1
ATOM 978 N N . LEU A 1 120 ? 12.688 -3.903 6.528 1.00 93.88 120 LEU A N 1
ATOM 979 C CA . LEU A 1 120 ? 13.002 -5.049 5.674 1.00 93.88 120 LEU A CA 1
ATOM 980 C C . LEU A 1 120 ? 12.433 -4.870 4.261 1.00 93.88 120 LEU A C 1
ATOM 982 O O . LEU A 1 120 ? 13.121 -5.134 3.283 1.00 93.88 120 LEU A O 1
ATOM 986 N N . THR A 1 121 ? 11.203 -4.364 4.148 1.00 94.19 121 THR A N 1
ATOM 987 C CA . THR A 1 121 ? 10.570 -4.068 2.853 1.00 94.19 121 THR A CA 1
ATOM 988 C C . THR A 1 121 ? 11.346 -2.988 2.102 1.00 94.19 121 THR A C 1
ATOM 990 O O . THR A 1 121 ? 11.550 -3.124 0.903 1.00 94.19 121 THR A O 1
ATOM 993 N N . ALA A 1 122 ? 11.835 -1.952 2.790 1.00 94.81 122 ALA A N 1
ATOM 994 C CA . ALA A 1 122 ? 12.682 -0.925 2.185 1.00 94.81 122 ALA A CA 1
ATOM 995 C C . ALA A 1 122 ? 14.042 -1.469 1.724 1.00 94.81 122 ALA A C 1
ATOM 997 O O . ALA A 1 122 ? 14.501 -1.114 0.641 1.00 94.81 122 ALA A O 1
ATOM 998 N N . ALA A 1 123 ? 14.661 -2.359 2.503 1.00 95.25 123 ALA A N 1
ATOM 999 C CA . ALA A 1 123 ? 15.898 -3.028 2.110 1.00 95.25 123 ALA A CA 1
ATOM 1000 C C . ALA A 1 123 ? 15.687 -3.924 0.879 1.00 95.25 123 ALA A C 1
ATOM 1002 O O . ALA A 1 123 ? 16.466 -3.860 -0.067 1.00 95.25 123 ALA A O 1
ATOM 1003 N N . LEU A 1 124 ? 14.602 -4.705 0.848 1.00 95.69 124 LEU A N 1
ATOM 1004 C CA . LEU A 1 124 ? 14.244 -5.524 -0.311 1.00 95.69 124 LEU A CA 1
ATOM 1005 C C . LEU A 1 124 ? 13.911 -4.666 -1.537 1.00 95.69 124 LEU A C 1
ATOM 1007 O O . LEU A 1 124 ? 14.358 -4.990 -2.632 1.00 95.69 124 LEU A O 1
ATOM 1011 N N . ALA A 1 125 ? 13.180 -3.562 -1.362 1.00 94.50 125 ALA A N 1
ATOM 1012 C CA . ALA A 1 125 ? 12.885 -2.606 -2.428 1.00 94.50 125 ALA A CA 1
ATOM 1013 C C . ALA A 1 125 ? 14.170 -2.032 -3.028 1.00 94.50 125 ALA A C 1
ATOM 1015 O O . ALA A 1 125 ? 14.323 -2.001 -4.245 1.00 94.50 125 ALA A O 1
ATOM 1016 N N . PHE A 1 126 ? 15.110 -1.631 -2.168 1.00 94.12 126 PHE A N 1
ATOM 1017 C CA . PHE A 1 126 ? 16.413 -1.131 -2.584 1.00 94.12 126 PHE A CA 1
ATOM 1018 C C . PHE A 1 126 ? 17.209 -2.184 -3.358 1.00 94.12 126 PHE A C 1
ATOM 1020 O O . PHE A 1 126 ? 17.708 -1.883 -4.438 1.00 94.12 126 PHE A O 1
ATOM 1027 N N . ILE A 1 127 ? 17.287 -3.416 -2.844 1.00 93.81 127 ILE A N 1
ATOM 1028 C CA . ILE A 1 127 ? 18.000 -4.510 -3.513 1.00 93.81 127 ILE A CA 1
ATOM 1029 C C . ILE A 1 127 ? 17.366 -4.802 -4.872 1.00 93.81 127 ILE A C 1
ATOM 1031 O O . ILE A 1 127 ? 18.084 -4.880 -5.860 1.00 93.81 127 ILE A O 1
ATOM 1035 N N . LEU A 1 128 ? 16.041 -4.936 -4.953 1.00 92.50 128 LEU A N 1
ATOM 1036 C CA . LEU A 1 128 ? 15.352 -5.250 -6.206 1.00 92.50 128 LEU A CA 1
ATOM 1037 C C . LEU A 1 128 ? 15.490 -4.130 -7.235 1.00 92.50 128 LEU A C 1
ATOM 1039 O O . LEU A 1 128 ? 15.816 -4.402 -8.389 1.00 92.50 128 LEU A O 1
ATOM 1043 N N . TYR A 1 129 ? 15.290 -2.879 -6.822 1.00 90.50 129 TYR A N 1
ATOM 1044 C CA . TYR A 1 129 ? 15.465 -1.731 -7.704 1.00 90.50 129 TYR A CA 1
ATOM 1045 C C . TYR A 1 129 ? 16.922 -1.610 -8.164 1.00 90.50 129 TYR A C 1
ATOM 1047 O O . TYR A 1 129 ? 17.179 -1.577 -9.363 1.00 90.50 129 TYR A O 1
ATOM 1055 N N . GLY A 1 130 ? 17.883 -1.651 -7.235 1.00 88.12 130 GLY A N 1
ATOM 1056 C CA . GLY A 1 130 ? 19.314 -1.631 -7.542 1.00 88.12 130 GLY A CA 1
ATOM 1057 C C . GLY A 1 130 ? 19.724 -2.761 -8.486 1.00 88.12 130 GLY A C 1
ATOM 1058 O O . GLY A 1 130 ? 20.395 -2.504 -9.477 1.00 88.12 130 GLY A O 1
ATOM 1059 N N . THR A 1 131 ? 19.222 -3.978 -8.259 1.00 88.50 131 THR A N 1
ATOM 1060 C CA . THR A 1 131 ? 19.462 -5.138 -9.133 1.00 88.50 131 THR A CA 1
ATOM 1061 C C . THR A 1 131 ? 18.928 -4.881 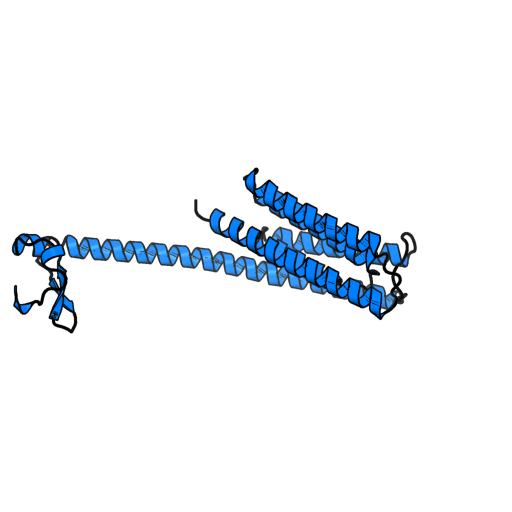-10.540 1.00 88.50 131 THR A C 1
ATOM 1063 O O . THR A 1 131 ? 19.641 -5.121 -11.507 1.00 88.50 131 THR A O 1
ATOM 1066 N N . VAL A 1 132 ? 17.704 -4.359 -10.691 1.00 86.94 132 VAL A N 1
ATOM 1067 C CA . VAL A 1 132 ? 17.165 -4.005 -12.017 1.00 86.94 132 VAL A CA 1
ATOM 1068 C C . VAL A 1 132 ? 18.056 -2.978 -12.711 1.00 86.94 132 VAL A C 1
ATOM 1070 O O . VAL A 1 132 ? 18.352 -3.136 -13.895 1.00 86.94 132 VAL A O 1
ATOM 1073 N N . LEU A 1 133 ? 18.514 -1.956 -11.986 1.00 85.94 133 LEU A N 1
ATOM 1074 C CA . LEU A 1 133 ? 19.375 -0.907 -12.528 1.00 85.94 133 LEU A CA 1
ATOM 1075 C C . LEU A 1 133 ? 20.736 -1.461 -12.966 1.00 85.94 133 LEU A C 1
ATOM 1077 O O . LEU A 1 133 ? 21.161 -1.209 -14.091 1.00 85.94 133 LEU A O 1
ATOM 1081 N N . GLU A 1 134 ? 21.392 -2.245 -12.115 1.00 84.25 134 GLU A N 1
ATOM 1082 C CA . GLU A 1 134 ? 22.704 -2.835 -12.385 1.00 84.25 134 GLU A CA 1
ATOM 1083 C C . GLU A 1 134 ? 22.648 -3.864 -13.520 1.00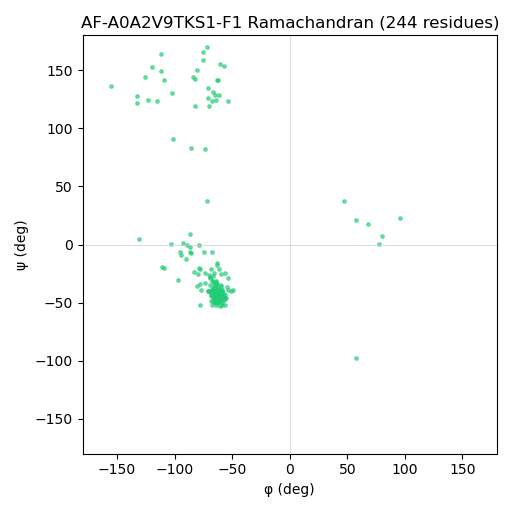 84.25 134 GLU A C 1
ATOM 1085 O O . GLU A 1 134 ? 23.449 -3.783 -14.449 1.00 84.25 134 GLU A O 1
ATOM 1090 N N . LEU A 1 135 ? 21.685 -4.795 -13.511 1.00 82.62 135 LEU A N 1
ATOM 1091 C CA . LEU A 1 135 ? 21.547 -5.804 -14.574 1.00 82.62 135 LEU A CA 1
ATOM 1092 C C . LEU A 1 135 ? 21.266 -5.167 -15.938 1.00 82.62 135 LEU A C 1
ATOM 1094 O O . LEU A 1 135 ? 21.754 -5.662 -16.957 1.00 82.62 135 LEU A O 1
ATOM 1098 N N . THR A 1 136 ? 20.500 -4.074 -15.948 1.00 79.38 136 THR A N 1
ATOM 1099 C CA . THR A 1 136 ? 20.230 -3.297 -17.162 1.00 79.38 136 THR A CA 1
ATOM 1100 C C . THR A 1 136 ? 21.477 -2.531 -17.609 1.00 79.38 136 THR A C 1
ATOM 1102 O O . THR A 1 136 ? 21.787 -2.507 -18.797 1.00 79.38 136 THR A O 1
ATOM 1105 N N . TYR A 1 137 ? 22.234 -1.958 -16.667 1.00 78.12 137 TYR A N 1
ATOM 1106 C CA . TYR A 1 137 ? 23.465 -1.218 -16.949 1.00 78.12 137 TYR A CA 1
ATOM 1107 C C . TYR A 1 137 ? 24.582 -2.113 -17.510 1.00 78.12 137 TYR A C 1
ATOM 1109 O O . TYR A 1 137 ? 25.232 -1.750 -18.487 1.00 78.12 137 TYR A O 1
ATOM 1117 N N . PHE A 1 138 ? 24.777 -3.304 -16.936 1.00 75.81 138 PHE A N 1
ATOM 1118 C CA . PHE A 1 138 ? 25.774 -4.278 -17.398 1.00 75.81 138 PHE A CA 1
ATOM 1119 C C . PHE A 1 138 ? 25.332 -5.074 -18.638 1.00 75.81 138 PHE A C 1
ATOM 1121 O O . PHE A 1 138 ? 26.087 -5.919 -19.119 1.00 75.81 138 PHE A O 1
ATOM 1128 N N . GLY A 1 139 ? 24.124 -4.834 -19.161 1.00 69.62 139 GLY A N 1
ATOM 1129 C CA . GLY A 1 139 ? 23.616 -5.490 -20.369 1.00 69.62 139 GLY A CA 1
ATOM 1130 C C . GLY A 1 139 ? 23.333 -6.988 -20.211 1.00 69.62 139 GLY A C 1
ATOM 1131 O O . GLY A 1 139 ? 23.210 -7.693 -21.210 1.00 69.62 139 GLY A O 1
ATOM 1132 N N . ILE A 1 140 ? 23.217 -7.486 -18.974 1.00 71.88 140 ILE A N 1
ATOM 1133 C CA . ILE A 1 140 ? 22.846 -8.885 -18.683 1.00 71.88 140 ILE A CA 1
ATOM 1134 C C . ILE A 1 140 ? 21.394 -9.143 -19.108 1.00 71.88 140 ILE A C 1
ATOM 1136 O O . ILE A 1 140 ? 21.032 -10.251 -19.503 1.00 71.88 140 ILE A O 1
ATOM 1140 N N . VAL A 1 141 ? 20.559 -8.109 -19.027 1.00 68.62 141 VAL A N 1
ATOM 1141 C CA . VAL A 1 141 ? 19.129 -8.154 -19.319 1.00 68.62 141 VAL A CA 1
ATOM 1142 C C . VAL A 1 141 ? 18.805 -7.078 -20.372 1.00 68.62 141 VAL A C 1
ATOM 1144 O O . VAL A 1 141 ? 19.426 -6.014 -20.335 1.00 68.62 141 VAL A O 1
ATOM 1147 N N . PRO A 1 142 ? 17.861 -7.308 -21.317 1.00 64.19 142 PRO A N 1
ATOM 1148 C CA . PRO A 1 142 ? 17.511 -6.318 -22.335 1.00 64.19 142 PRO A CA 1
ATOM 1149 C C . PRO A 1 142 ? 17.134 -4.976 -21.706 1.00 64.19 142 PRO A C 1
ATOM 1151 O O . PRO A 1 142 ? 16.226 -4.921 -20.872 1.00 64.19 142 PRO A O 1
ATOM 1154 N N . SER A 1 143 ? 17.834 -3.915 -22.107 1.00 61.94 143 SER A N 1
ATOM 1155 C CA . SER A 1 143 ? 17.535 -2.554 -21.676 1.00 61.94 143 SER A CA 1
ATOM 1156 C C . SER A 1 143 ? 16.406 -1.980 -22.517 1.00 61.94 143 SER A C 1
ATOM 1158 O O . SER A 1 143 ? 16.544 -1.836 -23.729 1.00 61.94 143 SER A O 1
ATOM 1160 N N . TYR A 1 144 ? 15.304 -1.633 -21.857 1.00 61.25 144 TYR A N 1
ATOM 1161 C CA . TYR A 1 144 ? 14.226 -0.828 -22.439 1.00 61.25 144 TYR A CA 1
ATOM 1162 C C . TYR A 1 144 ? 14.410 0.673 -22.160 1.00 61.25 144 TYR A C 1
ATOM 1164 O O . TYR A 1 144 ? 13.572 1.475 -22.561 1.00 61.25 144 TYR A O 1
ATOM 1172 N N . SER A 1 145 ? 15.492 1.052 -21.469 1.00 60.53 145 SER A N 1
ATOM 1173 C CA . SER A 1 145 ? 15.839 2.445 -21.193 1.00 60.53 145 SER A CA 1
ATOM 1174 C C . SER A 1 145 ? 16.304 3.140 -22.468 1.00 60.53 145 SER A C 1
ATOM 1176 O O . SER A 1 145 ? 17.126 2.604 -23.216 1.00 60.53 145 SER A O 1
ATOM 1178 N N . THR A 1 146 ? 15.806 4.350 -22.687 1.00 58.19 146 THR A N 1
ATOM 1179 C CA . THR A 1 146 ? 16.277 5.252 -23.746 1.00 58.19 146 THR A CA 1
ATOM 1180 C C . THR A 1 146 ? 17.511 6.042 -23.310 1.00 58.19 146 THR A C 1
ATOM 1182 O O . THR A 1 146 ? 18.306 6.460 -24.153 1.00 58.19 146 THR A O 1
ATOM 1185 N N . THR A 1 147 ? 17.700 6.205 -21.998 1.00 60.50 147 THR A N 1
ATOM 1186 C CA . THR A 1 147 ? 18.839 6.901 -21.399 1.00 60.50 147 THR A CA 1
ATOM 1187 C C . THR A 1 147 ? 19.859 5.899 -20.863 1.00 60.50 147 THR A C 1
ATOM 1189 O O . THR A 1 147 ? 19.524 5.000 -20.090 1.00 60.50 147 THR A O 1
ATOM 1192 N N . HIS A 1 148 ? 21.130 6.086 -21.221 1.00 66.12 148 HIS A N 1
ATOM 1193 C CA . HIS A 1 148 ? 22.259 5.409 -20.584 1.00 66.12 148 HIS A CA 1
ATOM 1194 C C . HIS A 1 148 ? 22.930 6.386 -19.610 1.00 66.12 148 HIS A C 1
ATOM 1196 O O . HIS A 1 148 ? 23.785 7.167 -20.031 1.00 66.12 148 HIS A O 1
ATOM 1202 N N . PRO A 1 149 ? 22.522 6.417 -18.328 1.00 66.69 149 PRO A N 1
ATOM 1203 C CA . PRO A 1 149 ? 23.142 7.301 -17.352 1.00 66.69 149 PRO A CA 1
ATOM 1204 C C . PRO A 1 149 ? 24.616 6.936 -17.153 1.00 66.69 149 PRO A C 1
ATOM 1206 O O . PRO A 1 149 ? 24.981 5.762 -17.110 1.00 66.69 149 PRO A O 1
ATOM 1209 N N . GLU A 1 150 ? 25.468 7.948 -16.991 1.00 77.38 150 GLU A N 1
ATOM 1210 C CA . GLU A 1 150 ? 26.852 7.736 -16.566 1.00 77.38 150 GLU A CA 1
ATOM 1211 C C . GLU A 1 150 ? 26.902 7.060 -15.187 1.00 77.38 150 GLU A C 1
ATOM 1213 O O . GLU A 1 150 ? 25.987 7.204 -14.370 1.00 77.38 150 GLU A O 1
ATOM 1218 N N . LEU A 1 151 ? 28.005 6.360 -14.894 1.00 77.81 151 LEU A N 1
ATOM 1219 C CA . LEU A 1 151 ? 28.168 5.581 -13.660 1.00 77.81 151 LEU A CA 1
ATOM 1220 C C . LEU A 1 151 ? 27.897 6.421 -12.394 1.00 77.81 151 LEU A C 1
ATOM 1222 O O . LEU A 1 151 ? 27.254 5.950 -11.458 1.00 77.81 151 LEU A O 1
ATOM 1226 N N . GLY A 1 152 ? 28.335 7.687 -12.387 1.00 81.75 152 GLY A N 1
ATOM 1227 C CA . GLY A 1 152 ? 28.107 8.613 -11.274 1.00 81.75 152 GLY A CA 1
ATOM 1228 C C . GLY A 1 152 ? 26.637 9.011 -11.100 1.00 81.75 152 GLY A C 1
ATOM 1229 O O . GLY A 1 152 ? 26.149 9.078 -9.972 1.00 81.75 152 GLY A O 1
ATOM 1230 N N . ALA A 1 153 ? 25.904 9.210 -12.199 1.00 83.44 153 ALA A N 1
ATOM 1231 C CA . ALA A 1 153 ? 24.473 9.510 -12.155 1.00 83.44 153 ALA A CA 1
ATOM 1232 C C . ALA A 1 153 ? 23.665 8.293 -11.679 1.00 83.44 153 ALA A C 1
ATOM 1234 O O . ALA A 1 153 ? 22.771 8.438 -10.845 1.00 83.44 153 ALA A O 1
ATOM 1235 N N . LEU A 1 154 ? 24.023 7.088 -12.138 1.00 83.00 154 LEU A N 1
ATOM 1236 C CA . LEU A 1 154 ? 23.404 5.841 -11.683 1.00 83.00 154 LEU A CA 1
ATOM 1237 C C . LEU A 1 154 ? 23.592 5.643 -10.172 1.00 83.00 154 LEU A C 1
ATOM 1239 O O . LEU A 1 154 ? 22.623 5.393 -9.454 1.00 83.00 154 LEU A O 1
ATOM 1243 N N . GLN A 1 155 ? 24.821 5.820 -9.676 1.00 84.69 155 GLN A N 1
ATOM 1244 C CA . GLN A 1 155 ? 25.115 5.749 -8.244 1.00 84.69 155 GLN A CA 1
ATOM 1245 C C . GLN A 1 155 ? 24.314 6.791 -7.460 1.00 84.69 155 GLN A C 1
ATOM 1247 O O . GLN A 1 155 ? 23.699 6.445 -6.453 1.00 84.69 155 GLN A O 1
ATOM 1252 N N . ALA A 1 156 ? 24.252 8.040 -7.932 1.00 87.00 156 ALA A N 1
ATOM 1253 C CA . ALA A 1 156 ? 23.460 9.084 -7.286 1.00 87.00 156 ALA A CA 1
ATOM 1254 C C . ALA A 1 156 ? 21.968 8.711 -7.204 1.00 87.00 156 ALA A C 1
ATOM 1256 O O . ALA A 1 156 ? 21.367 8.854 -6.140 1.00 87.00 156 ALA A O 1
ATOM 1257 N N . ILE A 1 157 ? 21.382 8.167 -8.278 1.00 87.88 157 ILE A N 1
ATOM 1258 C 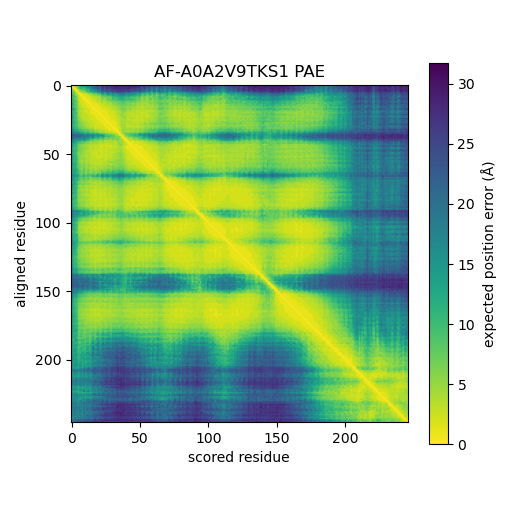CA . ILE A 1 157 ? 19.988 7.691 -8.292 1.00 87.88 157 ILE A CA 1
ATOM 1259 C C . ILE A 1 157 ? 19.784 6.582 -7.254 1.00 87.88 157 ILE A C 1
ATOM 1261 O O . ILE A 1 157 ? 18.823 6.634 -6.483 1.00 87.88 157 ILE A O 1
ATOM 1265 N N . ILE A 1 158 ? 20.680 5.595 -7.204 1.00 88.31 158 ILE A N 1
ATOM 1266 C CA . ILE A 1 158 ? 20.613 4.482 -6.246 1.00 88.31 158 ILE A CA 1
ATOM 1267 C C . ILE A 1 158 ? 20.712 5.008 -4.806 1.00 88.31 158 ILE A C 1
ATOM 1269 O O . ILE A 1 158 ? 19.877 4.661 -3.969 1.00 88.31 158 ILE A O 1
ATOM 1273 N N . PHE A 1 159 ? 21.665 5.900 -4.521 1.00 90.81 159 PHE A N 1
ATOM 1274 C CA . PHE A 1 159 ? 21.832 6.500 -3.195 1.00 90.81 159 PHE A CA 1
ATOM 1275 C C . PHE A 1 159 ? 20.617 7.328 -2.774 1.00 90.81 159 PHE A C 1
ATOM 1277 O O . PHE A 1 159 ? 20.119 7.160 -1.661 1.00 90.81 159 PHE A O 1
ATOM 1284 N N . VAL A 1 160 ? 20.098 8.191 -3.649 1.00 92.31 160 VAL A N 1
ATOM 1285 C CA . VAL A 1 160 ? 18.907 8.999 -3.348 1.00 92.31 160 VAL A CA 1
ATOM 1286 C C . VAL A 1 160 ? 17.706 8.099 -3.057 1.00 92.31 160 VAL A C 1
ATOM 1288 O O . VAL A 1 160 ? 16.998 8.336 -2.078 1.00 92.31 160 VAL A O 1
ATOM 1291 N N . ASN A 1 161 ? 17.505 7.032 -3.839 1.00 91.88 161 ASN A N 1
ATOM 1292 C CA . ASN A 1 161 ? 16.429 6.072 -3.589 1.00 91.88 161 ASN A CA 1
ATOM 1293 C C . ASN A 1 161 ? 16.622 5.308 -2.275 1.00 91.88 161 ASN A C 1
ATOM 1295 O O . ASN A 1 161 ? 15.653 5.143 -1.538 1.00 91.88 161 ASN A O 1
ATOM 1299 N N . LEU A 1 162 ? 17.851 4.916 -1.921 1.00 93.00 162 LEU A N 1
ATOM 1300 C CA . LEU A 1 162 ? 18.145 4.300 -0.624 1.00 93.00 162 LEU A CA 1
ATOM 1301 C C . LEU A 1 162 ? 17.700 5.200 0.533 1.00 93.00 162 LEU A C 1
ATOM 1303 O O . LEU A 1 162 ? 16.948 4.766 1.410 1.00 93.00 162 LEU A O 1
ATOM 1307 N N . PHE A 1 163 ? 18.131 6.464 0.522 1.00 94.75 163 PHE A N 1
ATOM 1308 C CA . PHE A 1 163 ? 17.753 7.425 1.557 1.00 94.75 163 PHE A CA 1
ATOM 1309 C C . PHE A 1 163 ? 16.247 7.684 1.565 1.00 94.75 163 PHE A C 1
ATOM 1311 O O . PHE A 1 163 ? 15.647 7.711 2.640 1.00 94.75 163 PHE A O 1
ATOM 1318 N N . ALA A 1 164 ? 15.622 7.814 0.393 1.00 94.38 164 ALA A N 1
ATOM 1319 C CA . ALA A 1 164 ? 14.180 7.995 0.280 1.00 94.38 164 ALA A CA 1
ATOM 1320 C C . ALA A 1 164 ? 13.414 6.804 0.875 1.00 94.38 164 ALA A C 1
ATOM 1322 O O . ALA A 1 164 ? 12.519 7.000 1.694 1.00 94.38 164 ALA A O 1
ATOM 1323 N N . TYR A 1 165 ? 13.784 5.570 0.533 1.00 95.31 165 TYR A N 1
ATOM 1324 C CA . TYR A 1 165 ? 13.109 4.367 1.022 1.00 95.31 165 TYR A CA 1
ATOM 1325 C C . TYR A 1 165 ? 13.278 4.195 2.534 1.00 95.31 165 TYR A C 1
ATOM 1327 O O . TYR A 1 165 ? 12.307 3.887 3.228 1.00 95.31 165 TYR A O 1
ATOM 1335 N N . LEU A 1 166 ? 14.476 4.455 3.069 1.00 95.00 166 LEU A N 1
ATOM 1336 C CA . LEU A 1 166 ? 14.724 4.430 4.513 1.00 95.00 166 LEU A CA 1
ATOM 1337 C C . LEU A 1 166 ? 13.950 5.531 5.249 1.00 95.00 166 LEU A C 1
ATOM 1339 O O . LEU A 1 166 ? 13.351 5.263 6.294 1.00 95.00 166 LEU A O 1
ATOM 1343 N N . ALA A 1 167 ? 13.920 6.749 4.702 1.00 95.81 167 ALA A N 1
ATOM 1344 C CA . ALA A 1 167 ? 13.160 7.860 5.265 1.00 95.81 167 ALA A CA 1
ATOM 1345 C C . ALA A 1 167 ? 11.659 7.546 5.289 1.00 95.81 167 ALA A C 1
ATOM 1347 O O . ALA A 1 167 ? 11.007 7.736 6.317 1.00 95.81 167 ALA A O 1
ATOM 1348 N N . VAL A 1 168 ? 11.123 6.995 4.196 1.00 96.00 168 VAL A N 1
ATOM 1349 C CA . VAL A 1 168 ? 9.722 6.569 4.098 1.00 96.00 168 VAL A CA 1
ATOM 1350 C C . VAL A 1 168 ? 9.427 5.446 5.090 1.00 96.00 168 VAL A C 1
ATOM 1352 O O . VAL A 1 168 ? 8.452 5.550 5.832 1.00 96.00 168 VAL A O 1
ATOM 1355 N N . ALA A 1 169 ? 10.278 4.421 5.191 1.00 95.50 169 ALA A N 1
ATOM 1356 C CA . ALA A 1 169 ? 10.110 3.339 6.165 1.00 95.50 169 ALA A CA 1
ATOM 1357 C C . ALA A 1 169 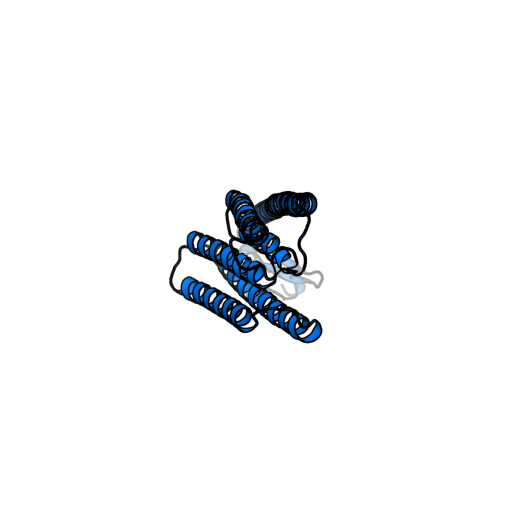? 10.113 3.847 7.613 1.00 95.50 169 ALA A C 1
ATOM 1359 O O . ALA A 1 169 ? 9.314 3.388 8.436 1.00 95.50 169 ALA A O 1
ATOM 1360 N N . TYR A 1 170 ? 10.986 4.811 7.924 1.00 94.31 170 TYR A N 1
ATOM 1361 C CA . TYR A 1 170 ? 11.059 5.432 9.241 1.00 94.31 170 TYR A CA 1
ATOM 1362 C C . TYR A 1 170 ? 9.816 6.277 9.545 1.00 94.31 170 TYR A C 1
ATOM 1364 O O . TYR A 1 170 ? 9.186 6.072 10.584 1.00 94.31 170 TYR A O 1
ATOM 1372 N N . LEU A 1 171 ? 9.446 7.199 8.652 1.00 94.31 171 LEU A N 1
ATOM 1373 C CA . LEU A 1 171 ? 8.318 8.117 8.836 1.00 94.31 171 LEU A CA 1
ATOM 1374 C C . LEU A 1 171 ? 6.984 7.371 8.867 1.00 94.31 171 LEU A C 1
ATOM 1376 O O . LEU A 1 171 ? 6.203 7.555 9.802 1.00 94.31 171 LEU A O 1
ATOM 1380 N N . ALA A 1 172 ? 6.743 6.495 7.892 1.00 92.81 172 ALA A N 1
ATOM 1381 C CA . ALA A 1 172 ? 5.523 5.699 7.826 1.00 92.81 172 ALA A CA 1
ATOM 1382 C C . ALA A 1 172 ? 5.439 4.720 9.004 1.00 92.81 172 ALA A C 1
ATOM 1384 O O . ALA A 1 172 ? 4.391 4.613 9.641 1.00 92.81 172 ALA A O 1
ATOM 1385 N N . GLY A 1 173 ? 6.553 4.073 9.365 1.00 91.31 173 GLY A N 1
ATOM 1386 C CA . GLY A 1 173 ? 6.629 3.200 10.536 1.00 91.31 173 GLY A CA 1
ATOM 1387 C C . GLY A 1 173 ? 6.360 3.940 11.849 1.00 91.31 173 GLY A C 1
ATOM 1388 O O . GLY A 1 173 ? 5.630 3.436 12.706 1.00 91.31 173 GLY A O 1
ATOM 1389 N N . LEU A 1 174 ? 6.899 5.154 12.010 1.00 89.81 174 LEU A N 1
ATOM 1390 C CA . LEU A 1 174 ? 6.649 6.006 13.174 1.00 89.81 174 LEU A CA 1
ATOM 1391 C C . LEU A 1 174 ? 5.186 6.459 13.236 1.00 89.81 174 LEU A C 1
ATOM 1393 O O . LEU A 1 174 ? 4.576 6.396 14.305 1.00 89.81 174 LEU A O 1
ATOM 1397 N N . LEU A 1 175 ? 4.617 6.887 12.108 1.00 89.00 175 LEU A N 1
ATOM 1398 C CA . LEU A 1 175 ? 3.226 7.327 12.024 1.00 89.00 175 LEU A CA 1
ATOM 1399 C C . LEU A 1 175 ? 2.264 6.179 12.343 1.00 89.00 175 LEU A C 1
ATOM 1401 O O . LEU A 1 175 ? 1.379 6.336 13.184 1.00 89.00 175 LEU A O 1
ATOM 1405 N N . ALA A 1 176 ? 2.487 5.004 11.755 1.00 87.81 176 ALA A N 1
ATOM 1406 C CA . ALA A 1 176 ? 1.690 3.812 12.024 1.00 87.81 176 ALA A CA 1
ATOM 1407 C C . ALA A 1 176 ? 1.810 3.349 13.486 1.00 87.81 176 ALA A C 1
ATOM 1409 O O . ALA A 1 176 ? 0.844 2.851 14.066 1.00 87.81 176 ALA A O 1
ATOM 1410 N N . ALA A 1 177 ? 2.978 3.514 14.116 1.00 85.62 177 ALA A N 1
ATOM 1411 C CA . ALA A 1 177 ? 3.147 3.231 15.541 1.00 85.62 177 ALA A CA 1
ATOM 1412 C C . ALA A 1 177 ? 2.376 4.230 16.422 1.00 85.62 177 ALA A C 1
ATOM 1414 O O . ALA A 1 177 ? 1.684 3.813 17.351 1.00 85.62 177 ALA A O 1
ATOM 1415 N N . LYS A 1 178 ? 2.442 5.532 16.111 1.00 83.19 178 LYS A N 1
ATOM 1416 C CA . LYS A 1 178 ? 1.696 6.570 16.842 1.00 83.19 178 LYS A CA 1
ATOM 1417 C C . LYS A 1 178 ? 0.183 6.394 16.709 1.00 83.19 178 LYS A C 1
ATOM 1419 O O . LYS A 1 178 ? -0.510 6.472 17.717 1.00 83.19 178 LYS A O 1
ATOM 1424 N N . LEU A 1 179 ? -0.319 6.106 15.507 1.00 83.38 179 LEU A N 1
ATOM 1425 C CA . LEU A 1 179 ? -1.742 5.831 15.270 1.00 83.38 179 LEU A CA 1
ATOM 1426 C C . LEU A 1 179 ? -2.233 4.665 16.136 1.00 83.38 179 LEU A C 1
ATOM 1428 O O . LEU A 1 179 ? -3.204 4.815 16.873 1.00 83.38 179 LEU A O 1
ATOM 1432 N N . ARG A 1 180 ? -1.485 3.552 16.159 1.00 82.19 180 ARG A N 1
ATOM 1433 C CA . ARG A 1 180 ? -1.803 2.395 17.013 1.00 82.19 180 ARG A CA 1
ATOM 1434 C C . ARG A 1 180 ? -1.835 2.747 18.506 1.00 82.19 180 ARG A C 1
ATOM 1436 O O . ARG A 1 180 ? -2.701 2.261 19.227 1.00 82.19 180 ARG A O 1
ATOM 1443 N N . GLN A 1 181 ? -0.928 3.601 18.984 1.00 83.25 181 GLN A N 1
ATOM 1444 C CA . GLN A 1 181 ? -0.936 4.064 20.381 1.00 83.25 181 GLN A CA 1
ATOM 1445 C C . GLN A 1 181 ? -2.152 4.943 20.700 1.00 83.25 181 GLN A C 1
ATOM 1447 O O . GLN A 1 181 ? -2.749 4.802 21.770 1.00 83.25 181 GLN A O 1
ATOM 1452 N N . VAL A 1 182 ? -2.527 5.836 19.780 1.00 81.94 182 VAL A N 1
ATOM 1453 C CA . VAL A 1 182 ? -3.704 6.702 19.930 1.00 81.94 182 VAL A CA 1
ATOM 1454 C C . VAL A 1 182 ? -4.982 5.867 19.980 1.00 81.94 182 VAL A C 1
ATOM 1456 O O . VAL A 1 182 ? -5.796 6.088 20.875 1.00 81.94 182 VAL A O 1
ATOM 1459 N N . ASP A 1 183 ? -5.122 4.860 19.117 1.00 81.19 183 ASP A N 1
ATOM 1460 C CA . ASP A 1 183 ? -6.279 3.956 19.119 1.00 81.19 183 ASP A CA 1
ATOM 1461 C C . ASP A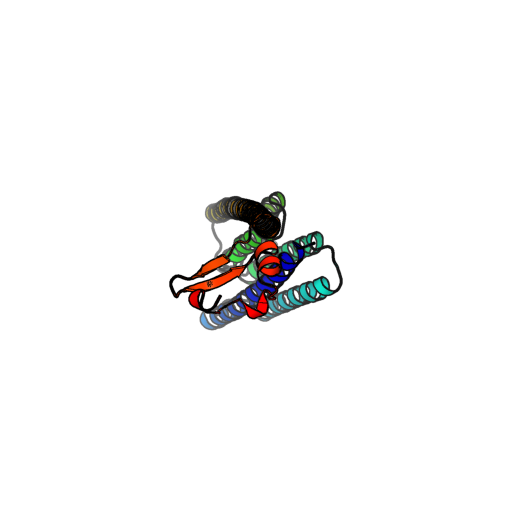 1 183 ? -6.434 3.210 20.451 1.00 81.19 183 ASP A C 1
ATOM 1463 O O . ASP A 1 183 ? -7.532 3.135 21.012 1.00 81.19 183 ASP A O 1
ATOM 1467 N N . VAL A 1 184 ? -5.328 2.697 21.003 1.00 82.94 184 VAL A N 1
ATOM 1468 C CA . VAL A 1 184 ? -5.331 2.029 22.315 1.00 82.94 184 VAL A CA 1
ATOM 1469 C C . VAL A 1 184 ? -5.748 3.002 23.418 1.00 82.94 184 VAL A C 1
ATOM 1471 O O . VAL A 1 184 ? -6.601 2.667 24.244 1.00 82.94 184 VAL A O 1
ATOM 1474 N N . LYS A 1 185 ? -5.204 4.225 23.414 1.00 82.38 185 LYS A N 1
ATOM 1475 C CA . LYS A 1 185 ? -5.544 5.248 24.411 1.00 82.38 185 LYS A CA 1
ATOM 1476 C C . LYS A 1 185 ? -7.018 5.648 24.330 1.00 82.38 185 LYS A C 1
ATOM 1478 O O . LYS A 1 185 ? -7.693 5.664 25.356 1.00 82.38 185 LYS A O 1
ATOM 1483 N N . LEU A 1 186 ? -7.537 5.886 23.125 1.00 82.12 186 LEU A N 1
ATOM 1484 C CA . LEU A 1 186 ? -8.951 6.199 22.895 1.00 82.12 186 LEU A CA 1
ATOM 1485 C C . LEU A 1 186 ? -9.869 5.083 23.395 1.00 82.12 186 LEU A C 1
ATOM 1487 O O . LEU A 1 186 ? -10.904 5.365 24.000 1.00 82.12 186 LEU A O 1
ATOM 1491 N N . LYS A 1 187 ? -9.490 3.818 23.190 1.00 80.69 187 LYS A N 1
ATOM 1492 C CA . LYS A 1 187 ? -10.263 2.672 23.676 1.00 80.69 187 LYS A CA 1
ATOM 1493 C C . LYS A 1 187 ? -10.318 2.617 25.203 1.00 80.69 187 LYS A C 1
ATOM 1495 O O . LYS A 1 187 ? -11.395 2.408 25.757 1.00 80.69 187 LYS A O 1
ATOM 1500 N N . HIS A 1 188 ? -9.191 2.847 25.876 1.00 83.81 188 HIS A N 1
ATOM 1501 C CA . HIS A 1 188 ? -9.156 2.925 27.338 1.00 83.81 188 HIS A CA 1
ATOM 1502 C C . HIS A 1 188 ? -9.992 4.090 27.870 1.00 83.81 188 HIS A C 1
ATOM 1504 O O . HIS A 1 188 ? -10.780 3.895 28.792 1.00 83.81 188 HIS A O 1
ATOM 1510 N N . THR A 1 189 ? -9.877 5.276 27.269 1.00 81.56 189 THR A N 1
ATOM 1511 C CA . THR A 1 189 ? -10.659 6.448 27.685 1.00 81.56 189 THR A CA 1
ATOM 1512 C C . THR A 1 189 ? -12.159 6.235 27.481 1.00 81.56 189 THR A C 1
ATOM 1514 O O . THR A 1 189 ? -12.934 6.549 28.379 1.00 81.56 189 THR A O 1
ATOM 1517 N N . ARG A 1 190 ? -12.583 5.649 26.351 1.00 83.94 190 ARG A N 1
ATOM 1518 C CA . ARG A 1 190 ? -13.997 5.303 26.117 1.00 83.94 190 ARG A CA 1
ATOM 1519 C C . ARG A 1 190 ? -14.520 4.301 27.144 1.00 83.94 190 ARG A C 1
ATOM 1521 O O . ARG A 1 190 ? -15.597 4.517 27.684 1.00 83.94 190 ARG A O 1
ATOM 1528 N N . GLY A 1 191 ? -13.750 3.254 27.447 1.00 85.75 191 GLY A N 1
ATOM 1529 C CA . GLY A 1 191 ? -14.130 2.274 28.468 1.00 85.75 191 GLY A CA 1
ATOM 1530 C C . GLY A 1 191 ? -14.237 2.889 29.867 1.00 85.75 191 GLY A C 1
ATOM 1531 O O . GLY A 1 191 ? -15.198 2.625 30.582 1.00 85.75 191 GLY A O 1
ATOM 1532 N N . ALA A 1 192 ? -13.297 3.763 30.240 1.00 84.25 192 ALA A N 1
ATOM 1533 C CA . ALA A 1 192 ? -13.343 4.479 31.514 1.00 84.25 192 ALA A CA 1
ATOM 1534 C C . ALA A 1 192 ? -14.565 5.407 31.615 1.00 84.25 192 ALA A C 1
ATOM 1536 O O . ALA A 1 192 ? -15.212 5.448 32.658 1.00 84.25 192 ALA A O 1
ATOM 1537 N N . LEU A 1 193 ? -14.910 6.106 30.528 1.00 86.44 193 LEU A N 1
ATOM 1538 C CA . LEU A 1 193 ? -16.088 6.971 30.475 1.00 86.44 193 LEU A CA 1
ATOM 1539 C C . LEU A 1 193 ? -17.394 6.173 30.604 1.00 86.44 193 LEU A C 1
ATOM 1541 O O . LEU A 1 193 ? -18.260 6.563 31.378 1.00 86.44 193 LEU A O 1
ATOM 1545 N N . GLN A 1 194 ? -17.513 5.043 29.900 1.00 86.31 194 GLN A N 1
ATOM 1546 C CA . GLN A 1 194 ? -18.673 4.149 30.014 1.00 86.31 194 GLN A CA 1
ATOM 1547 C C . GLN A 1 194 ? -18.834 3.609 31.438 1.00 86.31 194 GLN A C 1
ATOM 1549 O O . GLN A 1 194 ? -19.941 3.585 31.967 1.00 86.31 194 GLN A O 1
ATOM 1554 N N . ASN A 1 195 ? -17.731 3.224 32.082 1.00 86.88 195 ASN A N 1
ATOM 1555 C CA . ASN A 1 195 ? -17.774 2.741 33.458 1.00 86.88 195 ASN A CA 1
ATOM 1556 C C . ASN A 1 195 ? -18.188 3.853 34.436 1.00 86.88 195 ASN A C 1
ATOM 1558 O O . ASN A 1 195 ? -18.984 3.618 35.339 1.00 86.88 195 ASN A O 1
ATOM 1562 N N . LEU A 1 196 ? -17.695 5.080 34.231 1.00 89.19 196 LEU A N 1
ATOM 1563 C CA . LEU A 1 196 ? -18.098 6.237 35.032 1.00 89.19 196 LEU A CA 1
ATOM 1564 C C . LEU A 1 196 ? -19.593 6.547 34.871 1.00 89.19 196 LEU A C 1
ATOM 1566 O O . LEU A 1 196 ? -20.264 6.797 35.869 1.00 89.19 196 LEU A O 1
ATOM 1570 N N . GLN A 1 197 ? -20.117 6.494 33.643 1.00 86.06 197 GLN A N 1
ATOM 1571 C CA . GLN A 1 197 ? -21.547 6.670 33.373 1.00 86.06 197 GLN A CA 1
ATOM 1572 C C . GLN A 1 197 ? -22.387 5.598 34.074 1.00 86.06 197 GLN A C 1
ATOM 1574 O O . GLN A 1 197 ? -23.325 5.944 34.784 1.00 86.06 197 GLN A O 1
ATOM 1579 N N . ALA A 1 198 ? -21.997 4.325 33.971 1.00 86.81 198 ALA A N 1
ATOM 1580 C CA . ALA A 1 198 ? -22.705 3.225 34.624 1.00 86.81 198 ALA A CA 1
ATOM 1581 C C . ALA A 1 198 ? -22.684 3.335 36.159 1.00 86.81 198 ALA A C 1
ATOM 1583 O O . ALA A 1 198 ? -23.682 3.055 36.819 1.00 86.81 198 ALA A O 1
ATOM 1584 N N . VAL A 1 199 ? -21.562 3.752 36.756 1.00 85.38 199 VAL A N 1
ATOM 1585 C CA . VAL A 1 199 ? -21.489 3.992 38.207 1.00 85.38 199 VAL 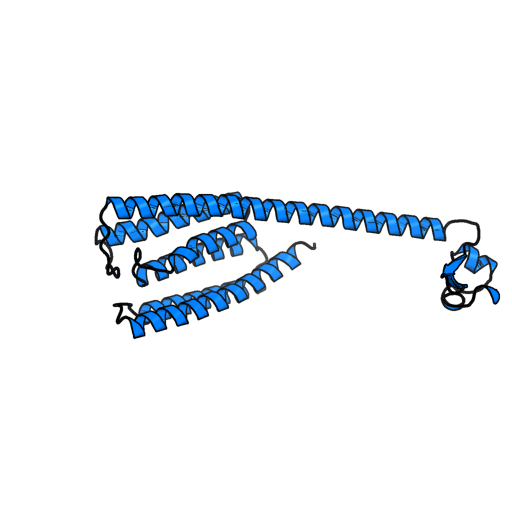A CA 1
ATOM 1586 C C . VAL A 1 199 ? -22.388 5.159 38.608 1.00 85.38 199 VAL A C 1
ATOM 1588 O O . VAL A 1 199 ? -23.131 5.042 39.578 1.00 85.38 199 VAL A O 1
ATOM 1591 N N . HIS A 1 200 ? -22.356 6.263 37.861 1.00 84.94 200 HIS A N 1
ATOM 1592 C CA . HIS A 1 200 ? -23.197 7.426 38.133 1.00 84.94 200 HIS A CA 1
ATOM 1593 C C . HIS A 1 200 ? -24.693 7.083 38.059 1.00 84.94 200 HIS A C 1
ATOM 1595 O O . HIS A 1 200 ? -25.455 7.446 38.952 1.00 84.94 200 HIS A O 1
ATOM 1601 N N . GLU A 1 201 ? -25.101 6.326 37.042 1.00 84.81 201 GLU A N 1
ATOM 1602 C CA . GLU A 1 201 ? -26.476 5.855 36.874 1.00 84.81 201 GLU A CA 1
ATOM 1603 C C . GLU A 1 201 ? -26.904 4.916 38.010 1.00 84.81 201 GLU A C 1
ATOM 1605 O O . GLU A 1 201 ? -27.951 5.122 38.622 1.00 84.81 201 GLU A O 1
ATOM 1610 N N . ASN A 1 202 ? -26.052 3.958 38.389 1.00 84.69 202 ASN A N 1
ATOM 1611 C CA . ASN A 1 202 ? -26.320 3.079 39.529 1.00 84.69 202 ASN A CA 1
ATOM 1612 C C . ASN A 1 202 ? -26.431 3.846 40.855 1.00 84.69 202 ASN A C 1
ATOM 1614 O O . ASN A 1 202 ? -27.273 3.514 41.689 1.00 84.69 202 ASN A O 1
ATOM 1618 N N . ILE A 1 203 ? -25.606 4.874 41.073 1.00 86.38 203 ILE A N 1
ATOM 1619 C CA . ILE A 1 203 ? -25.707 5.727 42.265 1.00 86.38 203 ILE A CA 1
ATOM 1620 C C . ILE A 1 203 ? -27.052 6.453 42.267 1.00 86.38 203 ILE A C 1
ATOM 1622 O O . ILE A 1 203 ? -27.770 6.378 43.260 1.00 86.38 203 ILE A O 1
ATOM 1626 N N . ILE A 1 204 ? -27.432 7.092 41.157 1.00 85.94 204 ILE A N 1
ATOM 1627 C CA . ILE A 1 204 ? -28.724 7.782 41.040 1.00 85.94 204 ILE A CA 1
ATOM 1628 C C . ILE A 1 204 ? -29.884 6.832 41.359 1.00 85.94 204 ILE A C 1
ATOM 1630 O O . ILE A 1 204 ? -30.764 7.181 42.149 1.00 85.94 204 ILE A O 1
ATOM 1634 N N . GLN A 1 205 ? -29.858 5.623 40.794 1.00 83.94 205 GLN A N 1
ATOM 1635 C CA . GLN A 1 205 ? -30.906 4.620 40.977 1.00 83.94 205 GLN A CA 1
ATOM 1636 C C . GLN A 1 205 ? -30.941 4.010 42.390 1.00 83.94 205 GLN A C 1
ATOM 1638 O O . GLN A 1 205 ? -32.003 3.590 42.843 1.00 83.94 205 GLN A O 1
ATOM 1643 N N . SER A 1 206 ? -29.812 3.982 43.107 1.00 82.88 206 SER A N 1
ATOM 1644 C CA . SER A 1 206 ? -29.702 3.365 44.441 1.00 82.88 206 SER A CA 1
ATOM 1645 C C . SER A 1 206 ? -29.890 4.324 45.620 1.00 82.88 206 SER A C 1
ATOM 1647 O O . SER A 1 206 ? -30.000 3.864 46.758 1.00 82.88 206 SER A O 1
ATOM 1649 N N . ILE A 1 207 ? -29.953 5.639 45.390 1.00 87.8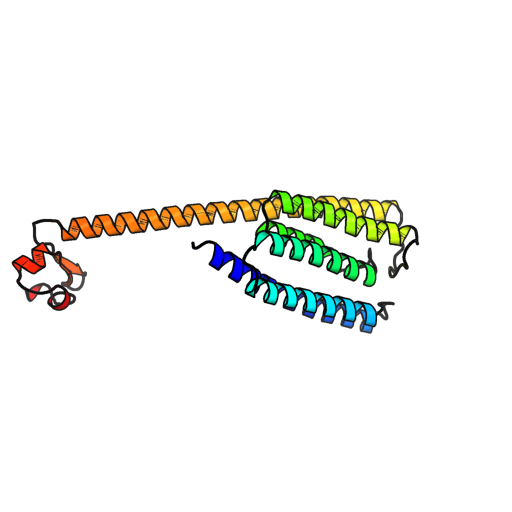8 207 ILE A N 1
ATOM 1650 C CA . ILE A 1 207 ? -30.236 6.617 46.449 1.00 87.88 207 ILE A CA 1
ATOM 1651 C C . ILE A 1 207 ? -31.656 6.405 46.997 1.00 87.88 207 ILE A C 1
ATOM 1653 O O . ILE A 1 207 ? -32.627 6.374 46.248 1.00 87.88 207 ILE A O 1
ATOM 1657 N N . SER A 1 208 ? -31.779 6.302 48.326 1.00 79.19 208 SER A N 1
ATOM 1658 C CA . SER A 1 208 ? -33.053 6.041 49.017 1.00 79.19 208 SER A CA 1
ATOM 1659 C C . SER A 1 208 ? -34.066 7.190 48.936 1.00 79.19 208 SER A C 1
ATOM 1661 O O . SER A 1 208 ? -35.253 6.974 49.159 1.00 79.19 208 SER A O 1
ATOM 1663 N N . GLY A 1 209 ? -33.608 8.414 48.665 1.00 84.06 209 GLY A N 1
ATOM 1664 C CA . GLY A 1 209 ? -34.477 9.562 48.412 1.00 84.06 209 GLY A CA 1
ATOM 1665 C C . GLY A 1 209 ? -34.965 9.585 46.964 1.00 84.06 209 GLY A C 1
ATOM 1666 O O . GLY A 1 209 ? -34.204 9.271 46.047 1.00 84.06 209 GLY A O 1
ATOM 1667 N N . GLY A 1 210 ? -36.222 9.980 46.751 1.00 86.00 210 GLY A N 1
ATOM 1668 C CA . GLY A 1 210 ? -36.741 10.215 45.406 1.00 86.00 210 GLY A CA 1
ATOM 1669 C C . GLY A 1 210 ? -36.011 11.376 44.731 1.00 86.00 210 GLY A C 1
ATOM 1670 O O . GLY A 1 210 ? -35.959 12.475 45.282 1.00 86.00 210 GLY A O 1
ATOM 1671 N N . LEU A 1 211 ? -35.440 11.128 43.553 1.00 87.38 211 LEU A N 1
ATOM 1672 C CA . LEU A 1 211 ? -34.773 12.131 42.727 1.00 87.38 211 LEU A CA 1
ATOM 1673 C C . LEU A 1 211 ? -35.546 12.303 41.424 1.00 87.38 211 LEU A C 1
ATOM 1675 O O . LEU A 1 211 ? -35.713 11.343 40.672 1.00 87.38 211 LEU A O 1
ATOM 1679 N N . ILE A 1 212 ? -35.961 13.540 41.157 1.00 87.12 212 ILE A N 1
ATOM 1680 C CA . ILE A 1 212 ? -36.601 13.957 39.910 1.00 87.12 212 ILE A CA 1
ATOM 1681 C C . ILE A 1 212 ? -35.762 15.088 39.332 1.00 87.12 212 ILE A C 1
ATOM 1683 O O . ILE A 1 212 ? -35.502 16.080 40.012 1.00 87.12 212 ILE A O 1
ATOM 1687 N N . THR A 1 213 ? -35.320 14.932 38.088 1.00 86.94 213 THR A N 1
ATOM 1688 C CA . THR A 1 213 ? -34.646 16.001 37.340 1.00 86.94 213 THR A CA 1
ATOM 1689 C C . THR A 1 213 ? -35.575 16.492 36.243 1.00 86.94 213 THR A C 1
ATOM 1691 O O . THR A 1 213 ? -36.282 15.694 35.628 1.00 86.94 213 THR A O 1
ATOM 1694 N N . THR A 1 214 ? -35.584 17.800 36.002 1.00 90.12 214 THR A N 1
ATOM 1695 C CA . THR A 1 214 ? -36.385 18.429 34.951 1.00 90.12 214 THR A CA 1
ATOM 1696 C C . THR A 1 214 ? -35.504 19.155 33.944 1.00 90.12 214 THR A C 1
ATOM 1698 O O . THR A 1 214 ? -34.390 19.590 34.251 1.00 90.12 214 THR A O 1
ATOM 1701 N N . GLY A 1 215 ? -36.001 19.274 32.717 1.00 86.75 215 GLY A N 1
ATOM 1702 C CA . GLY A 1 215 ? -35.449 20.168 31.712 1.00 86.75 215 GLY A CA 1
ATOM 1703 C C . GLY A 1 215 ? -35.742 21.633 32.040 1.00 86.75 215 GLY A C 1
ATOM 1704 O O . GLY A 1 215 ? -36.537 21.963 32.922 1.00 86.75 215 GLY A O 1
ATOM 1705 N N . LEU A 1 216 ? -35.108 22.537 31.291 1.00 87.81 216 LEU A N 1
ATOM 1706 C CA . LEU A 1 216 ? -35.346 23.985 31.399 1.00 87.81 216 LEU A CA 1
ATOM 1707 C C . LEU A 1 216 ? -36.786 24.385 31.024 1.00 87.81 216 LEU A C 1
ATOM 1709 O O . LEU A 1 216 ? -37.239 25.470 31.371 1.00 87.81 216 LEU A O 1
ATOM 1713 N N . ASP A 1 217 ? -37.495 23.507 30.323 1.00 84.62 217 ASP A N 1
ATOM 1714 C CA . ASP A 1 217 ? -38.901 23.598 29.934 1.00 84.62 217 ASP A CA 1
ATOM 1715 C C . ASP A 1 217 ? -39.868 23.056 31.005 1.00 84.62 217 ASP A C 1
ATOM 1717 O O . ASP A 1 217 ? -41.085 23.121 30.832 1.00 84.62 217 ASP A O 1
ATOM 1721 N N . GLY A 1 218 ? -39.341 22.541 32.120 1.00 83.25 218 GLY A N 1
ATOM 1722 C CA . GLY A 1 218 ? -40.128 22.021 33.236 1.00 83.25 218 GLY A CA 1
ATOM 1723 C C . GLY A 1 218 ? -40.671 20.606 33.029 1.00 83.25 218 GLY A C 1
ATOM 1724 O O . GLY A 1 218 ? -41.434 20.141 33.878 1.00 83.25 218 GLY A O 1
ATOM 1725 N N . HIS A 1 219 ? -40.286 19.910 31.954 1.00 87.88 219 HIS A N 1
ATOM 1726 C CA . HIS A 1 219 ? -40.627 18.500 31.757 1.00 87.88 219 HIS A CA 1
ATOM 1727 C C . HIS A 1 219 ? -39.637 17.590 32.486 1.00 87.88 219 HIS A C 1
ATOM 1729 O O . HIS A 1 219 ? -38.445 17.889 32.572 1.00 87.88 219 HIS A O 1
ATOM 1735 N N . ILE A 1 220 ? -40.124 16.478 33.028 1.00 87.62 220 ILE A N 1
ATOM 1736 C CA . ILE A 1 220 ? -39.321 15.508 33.773 1.00 87.62 220 ILE A CA 1
ATOM 1737 C C . ILE A 1 220 ? -38.402 14.753 32.808 1.00 87.62 220 ILE A C 1
ATOM 1739 O O . ILE A 1 220 ? -38.858 14.173 31.824 1.00 87.62 220 ILE A O 1
ATOM 1743 N N . THR A 1 221 ? -37.104 14.756 33.096 1.00 87.00 221 THR A N 1
ATOM 1744 C CA . THR A 1 221 ? -36.063 14.121 32.273 1.00 87.00 221 THR A CA 1
ATOM 1745 C C . THR A 1 221 ? -35.458 12.882 32.918 1.00 87.00 221 THR A C 1
ATOM 1747 O O . THR A 1 221 ? -34.873 12.066 32.212 1.00 87.00 221 THR A O 1
ATOM 1750 N N . LEU A 1 222 ? -35.579 12.729 34.239 1.00 86.81 222 LEU A N 1
ATOM 1751 C CA . LEU A 1 222 ? -35.099 11.555 34.964 1.00 86.81 222 LEU A CA 1
ATOM 1752 C C . LEU A 1 222 ? -35.877 11.382 36.269 1.00 86.81 222 LEU A C 1
ATOM 1754 O O . LEU A 1 222 ? -36.051 12.356 37.006 1.00 86.81 222 LEU A O 1
ATOM 1758 N N . VAL A 1 223 ? -36.267 10.144 36.585 1.00 87.12 223 VAL A N 1
ATOM 1759 C CA . VAL A 1 223 ? -36.823 9.751 37.890 1.00 87.12 223 VAL A CA 1
ATOM 1760 C C . VAL A 1 223 ? -36.124 8.483 38.365 1.00 87.12 223 VAL A C 1
ATOM 1762 O O . VAL A 1 223 ? -36.161 7.462 37.682 1.00 87.12 223 VAL A O 1
ATOM 1765 N N . ASN A 1 224 ? -35.492 8.524 39.539 1.00 89.62 224 ASN A N 1
ATOM 1766 C CA . ASN A 1 224 ? -34.827 7.339 40.084 1.00 89.62 224 ASN A CA 1
ATOM 1767 C C . ASN A 1 224 ? -35.818 6.306 40.663 1.00 89.62 224 ASN A C 1
ATOM 1769 O O . ASN A 1 224 ? -36.976 6.612 40.947 1.00 89.62 224 ASN A O 1
ATOM 1773 N N . THR A 1 225 ? -35.340 5.084 40.913 1.00 87.38 225 THR A N 1
ATOM 1774 C CA . THR A 1 225 ? -36.146 3.960 41.427 1.00 87.38 225 THR A CA 1
ATOM 1775 C C . THR A 1 225 ? -36.883 4.306 42.729 1.00 87.38 225 THR A C 1
ATOM 1777 O O . THR A 1 225 ? -38.015 3.871 42.938 1.00 87.38 225 THR A O 1
ATOM 1780 N N . ALA A 1 226 ? -36.273 5.090 43.627 1.00 87.12 226 ALA A N 1
ATOM 1781 C CA . ALA A 1 226 ? -36.932 5.536 44.855 1.00 87.12 226 ALA A CA 1
ATOM 1782 C C . ALA A 1 226 ? -38.084 6.518 44.576 1.00 87.12 226 ALA A C 1
ATOM 1784 O O . ALA A 1 226 ? -39.139 6.401 45.193 1.00 87.12 226 ALA A O 1
ATOM 1785 N N . GLY A 1 227 ? -37.917 7.439 43.623 1.00 85.06 227 GLY A N 1
ATOM 1786 C CA . GLY A 1 227 ? -38.957 8.371 43.184 1.00 85.06 227 GLY A CA 1
ATOM 1787 C C . GLY A 1 227 ? -40.143 7.654 42.542 1.00 85.06 227 GLY A C 1
ATOM 1788 O O . GLY A 1 227 ? -41.281 7.948 42.891 1.00 85.06 227 GLY A O 1
ATOM 1789 N N . GLN A 1 228 ? -39.879 6.647 41.705 1.00 86.25 228 GLN A N 1
ATOM 1790 C CA . GLN A 1 228 ? -40.919 5.792 41.113 1.00 86.25 228 GLN A CA 1
ATOM 1791 C C . GLN A 1 228 ? -41.736 5.071 42.196 1.00 86.25 228 GLN A C 1
ATOM 1793 O O . GLN A 1 228 ? -42.963 5.077 42.169 1.00 86.25 228 GLN A O 1
ATOM 1798 N N . LYS A 1 229 ? -41.066 4.506 43.212 1.00 85.19 229 LYS A N 1
ATOM 1799 C CA . LYS A 1 229 ? -41.738 3.824 44.333 1.00 85.19 229 LYS A CA 1
ATOM 1800 C C . LYS A 1 229 ? -42.558 4.761 45.215 1.00 85.19 229 LYS A C 1
ATOM 1802 O O . LYS A 1 229 ? -43.595 4.346 45.710 1.00 85.19 229 LYS A O 1
ATOM 1807 N N . LEU A 1 230 ? -42.081 5.984 45.446 1.00 84.69 230 LEU A N 1
ATOM 1808 C CA . LEU A 1 230 ? -42.787 6.975 46.266 1.00 84.69 230 LEU A CA 1
ATOM 1809 C C . LEU A 1 230 ? -44.009 7.561 45.551 1.00 84.69 230 LEU A C 1
ATOM 1811 O O . LEU A 1 230 ? -44.982 7.906 46.213 1.00 84.69 230 LEU A O 1
ATOM 1815 N N . LEU A 1 231 ? -43.941 7.689 44.225 1.00 83.88 231 LEU A N 1
ATOM 1816 C CA . LEU A 1 231 ? -45.020 8.225 43.395 1.00 83.88 231 LEU A CA 1
ATOM 1817 C C . LEU A 1 231 ? -45.996 7.149 42.900 1.00 83.88 231 LEU A C 1
ATOM 1819 O O . LEU A 1 231 ? -47.049 7.500 42.388 1.00 83.88 231 LEU A O 1
ATOM 1823 N N . GLU A 1 232 ? -45.651 5.865 43.036 1.00 83.38 232 GLU A N 1
ATOM 1824 C CA . GLU A 1 232 ? -46.412 4.715 42.515 1.00 83.38 232 GLU A CA 1
ATOM 1825 C C . GLU A 1 232 ? -46.657 4.749 40.991 1.00 83.38 232 GLU A C 1
ATOM 1827 O O . GLU A 1 232 ? -47.534 4.059 40.475 1.00 83.38 232 GLU A O 1
ATOM 1832 N N . TYR A 1 233 ? -45.837 5.502 40.253 1.00 82.25 233 TYR A N 1
ATOM 1833 C CA . TYR A 1 233 ? -45.855 5.575 38.790 1.00 82.25 233 TYR A CA 1
ATOM 1834 C C . TYR A 1 233 ? -44.597 4.949 38.189 1.00 82.25 233 TYR A C 1
ATOM 1836 O O . TYR A 1 233 ? -43.518 4.978 38.790 1.00 82.25 233 TYR A O 1
ATOM 1844 N N . SER A 1 234 ? -44.732 4.391 36.983 1.00 80.38 234 SER A N 1
ATOM 1845 C CA . SER A 1 234 ? -43.587 3.873 36.234 1.00 80.38 234 SER A CA 1
ATOM 1846 C C . SER A 1 234 ? -42.758 5.013 35.628 1.00 80.38 234 SER A C 1
ATOM 1848 O O . SER A 1 234 ? -43.242 6.131 35.448 1.00 80.38 234 SER A O 1
ATOM 1850 N N . GLU A 1 235 ? -41.492 4.736 35.309 1.00 77.19 235 GLU A N 1
ATOM 1851 C CA . GLU A 1 235 ? -40.605 5.710 34.660 1.00 77.19 235 GLU A CA 1
ATOM 1852 C C . GLU A 1 235 ? -41.178 6.228 33.335 1.00 77.19 235 GLU A C 1
ATOM 1854 O O . GLU A 1 235 ? -41.161 7.432 33.079 1.00 77.19 235 GLU A O 1
ATOM 1859 N N . ASP A 1 236 ? -41.746 5.321 32.538 1.00 79.06 236 ASP A N 1
ATOM 1860 C CA . ASP A 1 236 ? -42.319 5.618 31.224 1.00 79.06 236 ASP A CA 1
ATOM 1861 C C . ASP A 1 236 ? -43.562 6.519 31.316 1.00 79.06 236 ASP A C 1
ATOM 1863 O O . ASP A 1 236 ? -43.835 7.284 30.391 1.00 79.06 236 ASP A O 1
ATOM 1867 N N . ASP A 1 237 ? -44.291 6.482 32.438 1.00 78.88 237 ASP A N 1
ATOM 1868 C CA . ASP A 1 237 ? -45.467 7.333 32.660 1.00 78.88 237 ASP A CA 1
ATOM 1869 C C . ASP A 1 237 ? -45.091 8.764 33.079 1.00 78.88 237 ASP A C 1
ATOM 1871 O O . ASP A 1 237 ? -45.865 9.700 32.860 1.00 78.88 237 ASP A O 1
ATOM 1875 N N . LEU A 1 238 ? -43.913 8.942 33.690 1.00 77.38 238 LEU A N 1
ATOM 1876 C CA . LEU A 1 238 ? -43.439 10.216 34.241 1.00 77.38 238 LEU A CA 1
ATOM 1877 C C . LEU A 1 238 ? -42.501 10.971 33.291 1.00 77.38 238 LEU A C 1
ATOM 1879 O O . LEU A 1 238 ? -42.470 12.205 33.315 1.00 77.38 238 LEU A O 1
ATOM 1883 N N . LEU A 1 239 ? -41.738 10.264 32.455 1.00 82.06 239 LEU A N 1
ATOM 1884 C CA . LEU A 1 239 ? -40.801 10.874 31.512 1.00 82.06 239 LEU A CA 1
ATOM 1885 C C . LEU A 1 239 ? -41.521 11.784 30.504 1.00 82.06 239 LEU A C 1
ATOM 1887 O O . LEU A 1 239 ? -42.485 11.400 29.846 1.00 82.06 239 LEU A O 1
ATOM 1891 N N . GLY A 1 240 ? -41.039 13.021 30.370 1.00 78.69 240 GLY A N 1
ATOM 1892 C CA . GLY A 1 240 ? -41.604 14.015 29.457 1.00 78.69 240 GLY A CA 1
ATOM 1893 C C . GLY A 1 240 ? -42.892 14.682 29.945 1.00 78.69 240 GLY A C 1
ATOM 1894 O O . GLY A 1 240 ? -43.409 15.550 29.242 1.00 78.69 240 GLY A O 1
ATOM 1895 N N . GLN A 1 241 ? -43.405 14.346 31.134 1.00 83.56 241 GLN A N 1
ATOM 1896 C CA . GLN A 1 241 ? -44.534 15.066 31.723 1.00 83.56 241 GLN A CA 1
ATOM 1897 C C . GLN A 1 241 ? -44.092 16.367 32.406 1.00 83.56 241 GLN A C 1
ATOM 1899 O O . GLN A 1 241 ? -42.967 16.455 32.905 1.00 83.56 241 GLN A O 1
ATOM 1904 N N . PRO A 1 242 ? -44.953 17.398 32.457 1.00 82.88 242 PRO A N 1
ATOM 1905 C CA . PRO A 1 242 ? -44.644 18.621 33.180 1.00 82.88 242 PRO A CA 1
ATOM 1906 C C . PRO A 1 242 ? -44.578 18.351 34.685 1.00 82.88 242 PRO A C 1
ATOM 1908 O O . PRO A 1 242 ? -45.524 17.810 35.256 1.00 82.88 242 PRO A O 1
ATOM 1911 N N . VAL A 1 243 ? -43.521 18.810 35.354 1.00 84.00 243 VAL A N 1
ATOM 1912 C CA . VAL A 1 243 ? -43.317 18.551 36.792 1.00 84.00 243 VAL A CA 1
ATOM 1913 C C . VAL A 1 243 ? -44.424 19.130 37.683 1.00 84.00 243 VAL A C 1
ATOM 1915 O O . VAL A 1 243 ? -44.626 18.665 38.792 1.00 84.00 243 VAL A O 1
ATOM 1918 N N . HIS A 1 244 ? -45.176 20.123 37.200 1.00 79.94 244 HIS A N 1
ATOM 1919 C CA . HIS A 1 244 ? -46.294 20.726 37.933 1.00 79.94 244 HIS A CA 1
ATOM 1920 C C . HIS A 1 244 ? -47.558 19.849 37.984 1.00 79.94 244 HIS A C 1
ATOM 1922 O O . HIS A 1 244 ? -48.543 20.259 38.594 1.00 79.94 244 HIS A O 1
ATOM 1928 N N . ARG A 1 245 ? -47.577 18.711 37.273 1.00 72.06 245 ARG A N 1
ATOM 1929 C CA . ARG A 1 245 ? -48.689 17.744 37.284 1.00 72.06 245 ARG A CA 1
ATOM 1930 C C . ARG A 1 245 ? -48.489 16.583 38.263 1.00 72.06 245 ARG A C 1
ATOM 1932 O O . ARG A 1 245 ? -49.412 15.785 38.401 1.00 72.06 245 ARG A O 1
ATOM 1939 N N . LEU A 1 246 ? -47.312 16.494 38.886 1.00 70.00 246 LEU A N 1
ATOM 1940 C CA . LEU A 1 246 ? -47.036 15.631 40.038 1.00 70.00 246 LEU A CA 1
ATOM 1941 C C . LEU A 1 246 ? -47.678 16.209 41.301 1.00 70.00 246 LEU A C 1
ATOM 1943 O O . LEU A 1 246 ? -48.191 15.401 42.102 1.00 70.00 246 LEU A O 1
#

Nearest PDB structures (foldseek):
  6m6z-assembly1_D  TM=2.389E-01  e=4.799E+00  Escherichia coli

Radius of gyration: 29.92 Å; Cα contacts (8 Å, |Δi|>4): 217; chains: 1; bounding box: 77×43×79 Å

Sequence (246 aa):
MHSMFNERLWLAWLVKARIIILTFLLGIELAIARLTLSPLPVRLFITSILLWYAFALFYVVLLSFWEEHRIQSLLQVLTDLALVTLVVYITGGVDSSLNFLYPLIIIVSSILLPRSWSYLTAALAFILYGTVLELTYFGIVPSYSTTHPELGALQAIIFVNLFAYLAVAYLAGLLAAKLRQVDVKLKHTRGALQNLQAVHENIIQSISGGLITTGLDGHITLVNTAGQKLLEYSEDDLLGQPVHRL

pLDDT: mean 83.3, std 9.75, range [36.22, 96.0]

Mean predicted aligned error: 10.96 Å

Foldseek 3Di:
DPPVVVLLVVLVVVLVVVVVVLVVVLVVLVVCCVPVVQPQPNVQLVVLSVVLNVVSVVLVVVVVPDDPQAVSLVVNLVVQLVSLLSNCLSCFQVPDPSLVVLLVSLLSCLQRHALVVSVVSLVSSLVSSLCSLVCLLVVVDPGSHPDNDDPVVSVVVSVVSSVVSVVSSVVSNVVSVVVVVVVVVVVVVVVVVVVVVVVVLVVQQPDLDWDWDADPVQATQDTHVNVCVVVVHDGVVRGRHHPVVD

Secondary structure (DSSP, 8-state):
--SHHHHHHHHHHHHHHHHHHHHHHHHHHHHHHHHS-----HHHHHHHHHHHHHHHHHHHHHHHH---HHHHHHHHHHHHHHHHHHHHHHTTGGG-GGGGHHHHHHHHHHHHS-HHHHHHHHHHHHHHHHHHHHHHHTTSS----S----HHHHHHHHHHHHHHHHHHHHHHHHHHHHHHHHHHHHHHHHHHHHHHHHHHHHHHHH-SS--EEE-TTSBEEEE-HHHHHHHT--HHHHTTSBGGG-